Protein AF-0000000081946161 (afdb_homodimer)

Structure (mmCIF, N/CA/C/O backbone):
data_AF-0000000081946161-model_v1
#
loop_
_entity.id
_entity.type
_entity.pdbx_description
1 polymer 'P2X purinoreceptor 7 intracellular domain-containing protein'
#
loop_
_atom_site.group_PDB
_atom_site.id
_atom_site.type_symbol
_atom_site.label_atom_id
_atom_site.label_alt_id
_atom_site.label_comp_id
_atom_site.label_asym_id
_atom_site.label_entity_id
_atom_site.label_seq_id
_atom_site.pdbx_PDB_ins_code
_atom_site.Cartn_x
_atom_site.Cartn_y
_atom_site.Cartn_z
_atom_site.occupancy
_atom_site.B_iso_or_equiv
_atom_site.auth_seq_id
_atom_site.auth_comp_id
_atom_site.auth_asym_id
_atom_site.auth_atom_id
_atom_site.pdbx_PDB_model_num
ATOM 1 N N . MET A 1 1 ? 33.25 49.469 84.438 1 28.52 1 MET A N 1
ATOM 2 C CA . MET A 1 1 ? 33.75 49.375 83.125 1 28.52 1 MET A CA 1
ATOM 3 C C . MET A 1 1 ? 32.656 48.781 82.188 1 28.52 1 MET A C 1
ATOM 5 O O . MET A 1 1 ? 32.344 47.594 82.25 1 28.52 1 MET A O 1
ATOM 9 N N . SER A 1 2 ? 31.547 49.594 81.875 1 34.47 2 SER A N 1
ATOM 10 C CA . SER A 1 2 ? 30.219 49.531 81.25 1 34.47 2 SER A CA 1
ATOM 11 C C . SER A 1 2 ? 30.312 49.281 79.75 1 34.47 2 SER A C 1
ATOM 13 O O . SER A 1 2 ? 30.781 50.125 79 1 34.47 2 SER A O 1
ATOM 15 N N . GLY A 1 3 ? 30.594 48.031 79.25 1 31.53 3 GLY A N 1
ATOM 16 C CA . GLY A 1 3 ? 30.906 47.594 77.938 1 31.53 3 GLY A CA 1
ATOM 17 C C . GLY A 1 3 ? 29.797 47.875 76.938 1 31.53 3 GLY A C 1
ATOM 18 O O . GLY A 1 3 ? 28.641 47.531 77.188 1 31.53 3 GLY A O 1
ATOM 19 N N . SER A 1 4 ? 29.828 48.969 76.125 1 32.69 4 SER A N 1
ATOM 20 C CA . SER A 1 4 ? 28.953 49.625 75.125 1 32.69 4 SER A CA 1
ATOM 21 C C . SER A 1 4 ? 28.609 48.688 74 1 32.69 4 SER A C 1
ATOM 23 O O . SER A 1 4 ? 29.484 48.156 73.312 1 32.69 4 SER A O 1
ATOM 25 N N . LEU A 1 5 ? 27.531 47.938 74.062 1 36.62 5 LEU A N 1
ATOM 26 C CA . LEU A 1 5 ? 27 46.938 73.125 1 36.62 5 LEU A CA 1
ATOM 27 C C . LEU A 1 5 ? 26.641 47.594 71.812 1 36.62 5 LEU A C 1
ATOM 29 O O . LEU A 1 5 ? 25.672 48.375 71.75 1 36.62 5 LEU A O 1
ATOM 33 N N . LYS A 1 6 ? 27.641 48.062 70.938 1 35.47 6 LYS A N 1
ATOM 34 C CA . LYS A 1 6 ? 27.438 48.688 69.688 1 35.47 6 LYS A CA 1
ATOM 35 C C . LYS A 1 6 ? 26.5 47.844 68.812 1 35.47 6 LYS A C 1
ATOM 37 O O . LYS A 1 6 ? 26.656 46.594 68.75 1 35.47 6 LYS A O 1
ATOM 42 N N . ASP A 1 7 ? 25.266 48.281 68.5 1 30.56 7 ASP A N 1
ATOM 43 C CA . ASP A 1 7 ? 24.109 47.812 67.75 1 30.56 7 ASP A CA 1
ATOM 44 C C . ASP A 1 7 ? 24.453 47.625 66.312 1 30.56 7 ASP A C 1
ATOM 46 O O . ASP A 1 7 ? 24.844 48.562 65.625 1 30.56 7 ASP A O 1
ATOM 50 N N . ILE A 1 8 ? 25.219 46.625 65.875 1 33.62 8 ILE A N 1
ATOM 51 C CA . ILE A 1 8 ? 25.656 46.344 64.5 1 33.62 8 ILE A CA 1
ATOM 52 C C . ILE A 1 8 ? 24.453 46.312 63.594 1 33.62 8 ILE A C 1
ATOM 54 O O . ILE A 1 8 ? 23.625 45.406 63.688 1 33.62 8 ILE A O 1
ATOM 58 N N . SER A 1 9 ? 23.859 47.438 63.344 1 31.66 9 SER A N 1
ATOM 59 C CA . SER A 1 9 ? 22.75 47.562 62.406 1 31.66 9 SER A CA 1
ATOM 60 C C . SER A 1 9 ? 23.062 46.844 61.094 1 31.66 9 SER A C 1
ATOM 62 O O . SER A 1 9 ? 23.969 47.25 60.375 1 31.66 9 SER A O 1
ATOM 64 N N . ARG A 1 10 ? 23 45.531 61 1 29.84 10 ARG A N 1
ATOM 65 C CA . ARG A 1 10 ? 23.25 44.688 59.812 1 29.84 10 ARG A CA 1
ATOM 66 C C . ARG A 1 10 ? 22.5 45.219 58.594 1 29.84 10 ARG A C 1
ATOM 68 O O . ARG A 1 10 ? 21.266 45.281 58.625 1 29.84 10 ARG A O 1
ATOM 75 N N . CYS A 1 11 ? 23.062 46.219 57.875 1 34.06 11 CYS A N 1
ATOM 76 C CA . CYS A 1 11 ? 22.594 46.75 56.625 1 34.06 11 CYS A CA 1
ATOM 77 C C . CYS A 1 11 ? 22.078 45.656 55.688 1 34.06 11 CYS A C 1
ATOM 79 O O . CYS A 1 11 ? 22.828 44.75 55.344 1 34.06 11 CYS A O 1
ATOM 81 N N . LEU A 1 12 ? 20.828 45.25 55.844 1 40.16 12 LEU A N 1
ATOM 82 C CA . LEU A 1 12 ? 20.188 44.281 54.938 1 40.16 12 LEU A CA 1
ATOM 83 C C . LEU A 1 12 ? 20.359 44.688 53.5 1 40.16 12 LEU A C 1
ATOM 85 O O . LEU A 1 12 ? 20.219 45.844 53.125 1 40.16 12 LEU A O 1
ATOM 89 N N . PRO A 1 13 ? 21.219 43.969 52.719 1 41.19 13 PRO A N 1
ATOM 90 C CA . PRO A 1 13 ? 21.5 44.344 51.344 1 41.19 13 PRO A CA 1
ATOM 91 C C . PRO A 1 13 ? 20.234 44.719 50.562 1 41.19 13 PRO A C 1
ATOM 93 O O . PRO A 1 13 ? 19.141 44.312 50.938 1 41.19 13 PRO A O 1
ATOM 96 N N . PRO A 1 14 ? 20.266 45.812 49.812 1 41.81 14 PRO A N 1
ATOM 97 C CA . PRO A 1 14 ? 19.078 46.281 49.094 1 41.81 14 PRO A CA 1
ATOM 98 C C . PRO A 1 14 ? 18.422 45.156 48.281 1 41.81 14 PRO A C 1
ATOM 100 O O . PRO A 1 14 ? 19.062 44.156 47.938 1 41.81 14 PRO A O 1
ATOM 103 N N . PRO A 1 15 ? 17.078 45.062 48.281 1 37.03 15 PRO A N 1
ATOM 104 C CA . PRO A 1 15 ? 16.359 44.031 47.562 1 37.03 15 PRO A CA 1
ATOM 105 C C . PRO A 1 15 ? 16.797 43.938 46.094 1 37.03 15 PRO A C 1
ATOM 107 O O . PRO A 1 15 ? 17.234 44.938 45.5 1 37.03 15 PRO A O 1
ATOM 110 N N . LEU A 1 16 ? 17.375 42.812 45.625 1 36.75 16 LEU A N 1
ATOM 111 C CA . LEU A 1 16 ? 17.781 42.531 44.25 1 36.75 16 LEU A CA 1
ATOM 112 C C . LEU A 1 16 ? 16.75 43.062 43.25 1 36.75 16 LEU A C 1
ATOM 114 O O . LEU A 1 16 ? 15.547 42.906 43.469 1 36.75 16 LEU A O 1
ATOM 118 N N . ARG A 1 17 ? 17.047 44.156 42.531 1 37.34 17 ARG A N 1
ATOM 119 C CA . ARG A 1 17 ? 16.266 44.656 41.406 1 37.34 17 ARG A CA 1
ATOM 120 C C . ARG A 1 17 ? 15.742 43.5 40.562 1 37.34 17 ARG A C 1
ATOM 122 O O . ARG A 1 17 ? 16.5 42.594 40.188 1 37.34 17 ARG A O 1
ATOM 129 N N . ALA A 1 18 ? 14.469 43.219 40.656 1 37.38 18 ALA A N 1
ATOM 130 C CA . ALA A 1 18 ? 13.75 42.344 39.75 1 37.38 18 ALA A CA 1
ATOM 131 C C . ALA A 1 18 ? 14.219 42.531 38.312 1 37.38 18 ALA A C 1
ATOM 133 O O . ALA A 1 18 ? 14.062 43.625 37.75 1 37.38 18 ALA A O 1
ATOM 134 N N . ARG A 1 19 ? 15.391 42.031 37.938 1 34.19 19 ARG A N 1
ATOM 135 C CA . ARG A 1 19 ? 15.688 41.969 36.5 1 34.19 19 ARG A CA 1
ATOM 136 C C . ARG A 1 19 ? 14.43 41.656 35.688 1 34.19 19 ARG A C 1
ATOM 138 O O . ARG A 1 19 ? 13.773 40.625 35.938 1 34.19 19 ARG A O 1
ATOM 145 N N . CYS A 1 20 ? 13.695 42.719 35.281 1 34.56 20 CYS A N 1
ATOM 146 C CA . CYS A 1 20 ? 12.703 42.5 34.25 1 34.56 20 CYS A CA 1
ATOM 147 C C . CYS A 1 20 ? 13.203 41.469 33.219 1 34.56 20 CYS A C 1
ATOM 149 O O . CYS A 1 20 ? 14.234 41.688 32.594 1 34.56 20 CYS A O 1
ATOM 151 N N . ARG A 1 21 ? 13.266 40.25 33.594 1 34.03 21 ARG A N 1
ATOM 152 C CA . ARG A 1 21 ? 13.406 39.281 32.5 1 34.03 21 ARG A CA 1
ATOM 153 C C . ARG A 1 21 ? 12.781 39.844 31.219 1 34.03 21 ARG A C 1
ATOM 155 O O . ARG A 1 21 ? 11.602 40.188 31.203 1 34.03 21 ARG A O 1
ATOM 162 N N . THR A 1 22 ? 13.43 40.75 30.516 1 36.09 22 THR A N 1
ATOM 163 C CA . THR A 1 22 ? 13.039 40.969 29.125 1 36.09 22 THR A CA 1
ATOM 164 C C . THR A 1 22 ? 12.359 39.719 28.562 1 36.09 22 THR A C 1
ATOM 166 O O . THR A 1 22 ? 13 38.688 28.391 1 36.09 22 THR A O 1
ATOM 169 N N . VAL A 1 23 ? 11.203 39.375 29.125 1 39.03 23 VAL A N 1
ATOM 170 C CA . VAL A 1 23 ? 10.422 38.5 28.234 1 39.03 23 VAL A CA 1
ATOM 171 C C . VAL A 1 23 ? 10.695 38.906 26.781 1 39.03 23 VAL A C 1
ATOM 173 O O . VAL A 1 23 ? 10.43 40.031 26.359 1 39.03 23 VAL A O 1
ATOM 176 N N . SER A 1 24 ? 11.93 38.719 26.312 1 37.34 24 SER A N 1
ATOM 177 C CA . SER A 1 24 ? 12.062 38.812 24.859 1 37.34 24 SER A CA 1
ATOM 178 C C . SER A 1 24 ? 10.703 38.781 24.188 1 37.34 24 SER A C 1
ATOM 180 O O . SER A 1 24 ? 9.922 37.844 24.391 1 37.34 24 SER A O 1
ATOM 182 N N . CYS A 1 25 ? 9.961 39.844 24.141 1 39.59 25 CYS A N 1
ATOM 183 C CA . CYS A 1 25 ? 8.828 40.031 23.234 1 39.59 25 CYS A CA 1
ATOM 184 C C . CYS A 1 25 ? 8.977 39.156 22 1 39.59 25 CYS A C 1
ATOM 186 O O . CYS A 1 25 ? 9.734 39.5 21.078 1 39.59 25 CYS A O 1
ATOM 188 N N . GLN A 1 26 ? 9.328 37.906 22.125 1 39.62 26 GLN A N 1
ATOM 189 C CA . GLN A 1 26 ? 9.227 37.125 20.906 1 39.62 26 GLN A CA 1
ATOM 190 C C . GLN A 1 26 ? 8.148 37.688 19.984 1 39.62 26 GLN A C 1
ATOM 192 O O . GLN A 1 26 ? 7.07 38.062 20.438 1 39.62 26 GLN A O 1
ATOM 197 N N . LYS A 1 27 ? 8.422 38.562 19.156 1 45.91 27 LYS A N 1
ATOM 198 C CA . LYS A 1 27 ? 7.496 38.969 18.094 1 45.91 27 LYS A CA 1
ATOM 199 C C . LYS A 1 27 ? 6.344 37.969 17.984 1 45.91 27 LYS A C 1
ATOM 201 O O . LYS A 1 27 ? 6.566 36.75 17.891 1 45.91 27 LYS A O 1
ATOM 206 N N . PRO A 1 28 ? 5.125 38.156 18.484 1 47.78 28 PRO A N 1
ATOM 207 C CA . PRO A 1 28 ? 4.023 37.188 18.344 1 47.78 28 PRO A CA 1
ATOM 208 C C . PRO A 1 28 ? 4.086 36.406 17.047 1 47.78 28 PRO A C 1
ATOM 210 O O . PRO A 1 28 ? 4.109 36.969 15.961 1 47.78 28 PRO A O 1
ATOM 213 N N . GLU A 1 29 ? 5.008 35.469 16.922 1 57.5 29 GLU A N 1
ATOM 214 C CA . GLU A 1 29 ? 4.957 34.625 15.727 1 57.5 29 GLU A CA 1
ATOM 215 C C . GLU A 1 29 ? 3.533 34.531 15.188 1 57.5 29 GLU A C 1
ATOM 217 O O . GLU A 1 29 ? 2.598 34.25 15.938 1 57.5 29 GLU A O 1
ATOM 222 N N . GLU A 1 30 ? 3.16 35.406 14.227 1 71.81 30 GLU A N 1
ATOM 223 C CA . GLU A 1 30 ? 1.854 35.375 13.578 1 71.81 30 GLU A CA 1
ATOM 224 C C . GLU A 1 30 ? 1.282 33.969 13.5 1 71.81 30 GLU A C 1
ATOM 226 O O . GLU A 1 30 ? 1.99 33.031 13.141 1 71.81 30 GLU A O 1
ATOM 231 N N . SER A 1 31 ? 0.184 33.719 14.289 1 90.44 31 SER A N 1
ATOM 232 C CA . SER A 1 31 ? -0.529 32.469 14.289 1 90.44 31 SER A CA 1
ATOM 233 C C . SER A 1 31 ? -0.616 31.859 12.883 1 90.44 31 SER A C 1
ATOM 235 O O . SER A 1 31 ? -0.797 32.594 11.914 1 90.44 31 SER A O 1
ATOM 237 N N . ARG A 1 32 ? -0.219 30.672 12.711 1 93.19 32 ARG A N 1
ATOM 238 C CA . ARG A 1 32 ? -0.294 29.984 11.422 1 93.19 32 ARG A CA 1
ATOM 239 C C . ARG A 1 32 ? -1.701 29.453 11.164 1 93.19 32 ARG A C 1
ATOM 241 O O . ARG A 1 32 ? -1.943 28.781 10.164 1 93.19 32 ARG A O 1
ATOM 248 N N . ILE A 1 33 ? -2.49 29.703 12.094 1 91.38 33 ILE A N 1
ATOM 249 C CA . ILE A 1 33 ? -3.838 29.141 12.023 1 91.38 33 ILE A CA 1
ATOM 250 C C . ILE A 1 33 ? -4.746 30.094 11.25 1 91.38 33 ILE A C 1
ATOM 252 O O . ILE A 1 33 ? -4.617 31.328 11.359 1 91.38 33 ILE A O 1
ATOM 256 N N . GLY A 1 34 ? -5.645 29.516 10.492 1 91.69 34 GLY A N 1
ATOM 257 C CA . GLY A 1 34 ? -6.676 30.297 9.836 1 91.69 34 GLY A CA 1
ATOM 258 C C . GLY A 1 34 ? -6.266 30.797 8.461 1 91.69 34 GLY A C 1
ATOM 259 O O . GLY A 1 34 ? -7.031 31.484 7.789 1 91.69 34 GLY A O 1
ATOM 260 N N . HIS A 1 35 ? -5.102 30.469 8.016 1 94.44 35 HIS A N 1
ATOM 261 C CA . HIS A 1 35 ? -4.617 30.875 6.703 1 94.44 35 HIS A C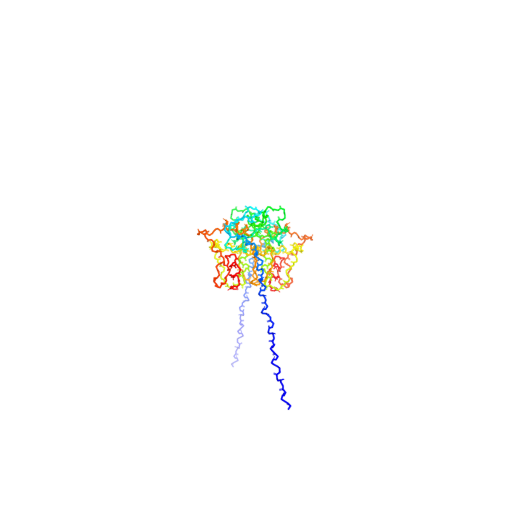A 1
ATOM 262 C C . HIS A 1 35 ? -3.523 29.938 6.203 1 94.44 35 HIS A C 1
ATOM 264 O O . HIS A 1 35 ? -3.148 29 6.898 1 94.44 35 HIS A O 1
ATOM 270 N N . VAL A 1 36 ? -3.018 30.188 4.93 1 97.44 36 VAL A N 1
ATOM 271 C CA . VAL A 1 36 ? -1.979 29.344 4.363 1 97.44 36 VAL A CA 1
ATOM 272 C C . VAL A 1 36 ? -0.804 30.203 3.895 1 97.44 36 VAL A C 1
ATOM 274 O O . VAL A 1 36 ? -0.111 29.844 2.938 1 97.44 36 VAL A O 1
ATOM 277 N N . GLN A 1 37 ? -0.557 31.312 4.453 1 97 37 GLN A N 1
ATOM 278 C CA . GLN A 1 37 ? 0.523 32.219 4.051 1 97 37 GLN A CA 1
ATOM 279 C C . GLN A 1 37 ? 1.88 31.516 4.16 1 97 37 GLN A C 1
ATOM 281 O O . GLN A 1 37 ? 2.848 31.938 3.521 1 97 37 GLN A O 1
ATOM 286 N N . TRP A 1 38 ? 1.895 30.453 4.91 1 97.12 38 TRP A N 1
ATOM 287 C CA . TRP A 1 38 ? 3.115 29.688 5.121 1 97.12 38 TRP A CA 1
ATOM 288 C C . TRP A 1 38 ? 3.281 28.609 4.039 1 97.12 38 TRP A C 1
ATOM 290 O O . TRP A 1 38 ? 4.289 27.906 4.008 1 97.12 38 TRP A O 1
ATOM 300 N N . CYS A 1 39 ? 2.342 28.594 3.113 1 98.19 39 CYS A N 1
ATOM 301 C CA . CYS A 1 39 ? 2.367 27.562 2.08 1 98.19 39 CYS A CA 1
ATOM 302 C C . CYS A 1 39 ? 3.418 27.875 1.021 1 98.19 39 CYS A C 1
ATOM 304 O O . CYS A 1 39 ? 3.482 29 0.521 1 98.19 39 CYS A O 1
ATOM 306 N N . LEU A 1 40 ? 4.188 26.875 0.67 1 97.62 40 LEU A N 1
ATOM 307 C CA . LEU A 1 40 ? 5.246 27.047 -0.315 1 97.62 40 LEU A CA 1
ATOM 308 C C . LEU A 1 40 ? 4.984 26.203 -1.555 1 97.62 40 LEU A C 1
ATOM 310 O O . LEU A 1 40 ? 5.684 26.328 -2.561 1 97.62 40 LEU A O 1
ATOM 314 N N . CYS A 1 41 ? 4.02 25.328 -1.508 1 97.75 41 CYS A N 1
ATOM 315 C CA . CYS A 1 41 ? 3.83 24.391 -2.6 1 97.75 41 CYS A CA 1
ATOM 316 C C . CYS A 1 41 ? 2.547 24.688 -3.367 1 97.75 41 CYS A C 1
ATOM 318 O O . CYS A 1 41 ? 2.344 24.172 -4.469 1 97.75 41 CYS A O 1
ATOM 320 N N . GLY A 1 42 ? 1.713 25.453 -2.764 1 97.69 42 GLY A N 1
ATOM 321 C CA . GLY A 1 42 ? 0.5 25.875 -3.449 1 97.69 42 GLY A CA 1
ATOM 322 C C . GLY A 1 42 ? -0.659 24.906 -3.244 1 97.69 42 GLY A C 1
ATOM 323 O O . GLY A 1 42 ? -1.724 25.078 -3.842 1 97.69 42 GLY A O 1
ATOM 324 N N . SER A 1 43 ? -0.528 23.891 -2.354 1 98.19 43 SER A N 1
ATOM 325 C CA . SER A 1 43 ? -1.55 22.859 -2.205 1 98.19 43 SER A CA 1
ATOM 326 C C . SER A 1 43 ? -1.989 22.719 -0.751 1 98.19 43 SER A C 1
ATOM 328 O O . SER A 1 43 ? -2.695 21.781 -0.397 1 98.19 43 SER A O 1
ATOM 330 N N . CYS A 1 44 ? -1.585 23.625 0.069 1 98.06 44 CYS A N 1
ATOM 331 C CA . CYS A 1 44 ? -1.919 23.547 1.487 1 98.06 44 CYS A CA 1
ATOM 332 C C . CYS A 1 44 ? -3.262 24.203 1.768 1 98.06 44 CYS A C 1
ATOM 334 O O . CYS A 1 44 ? -3.77 24.969 0.939 1 98.06 44 CYS A O 1
ATOM 336 N N . VAL A 1 45 ? -3.879 23.797 2.93 1 96.88 45 VAL A N 1
ATOM 337 C CA . VAL A 1 45 ? -5.113 24.406 3.414 1 96.88 45 VAL A CA 1
ATOM 338 C C . VAL A 1 45 ? -4.961 24.781 4.887 1 96.88 45 VAL A C 1
ATOM 340 O O . VAL A 1 45 ? -4.094 24.25 5.582 1 96.88 45 VAL A O 1
ATOM 343 N N . PRO A 1 46 ? -5.785 25.75 5.316 1 95.12 46 PRO A N 1
ATOM 344 C CA . PRO A 1 46 ? -5.715 26.094 6.734 1 95.12 46 PRO A CA 1
ATOM 345 C C . PRO A 1 46 ? -6.012 24.922 7.652 1 95.12 46 PRO A C 1
ATOM 347 O O . PRO A 1 46 ? -6.922 24.125 7.379 1 95.12 46 PRO A O 1
ATOM 350 N N . MET A 1 47 ? -5.242 24.828 8.711 1 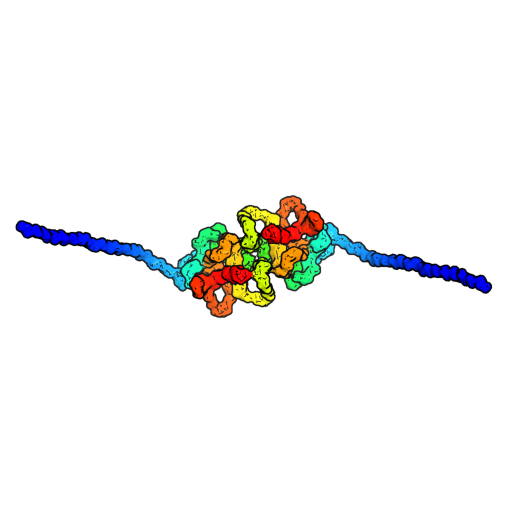91.94 47 MET A N 1
ATOM 351 C CA . MET A 1 47 ? -5.355 23.703 9.648 1 91.94 47 MET A CA 1
ATOM 352 C C . MET A 1 47 ? -5.746 24.203 11.039 1 91.94 47 MET A C 1
ATOM 354 O O . MET A 1 47 ? -5.555 25.375 11.359 1 91.94 47 MET A O 1
ATOM 358 N N . PRO A 1 48 ? -6.309 23.312 11.883 1 87 48 PRO A N 1
ATOM 359 C CA . PRO A 1 48 ? -6.84 23.734 13.18 1 87 48 PRO A CA 1
ATOM 360 C C . PRO A 1 48 ? -5.742 24.047 14.203 1 87 48 PRO A C 1
ATOM 362 O O . PRO A 1 48 ? -5.988 24.734 15.188 1 87 48 PRO A O 1
ATOM 365 N N . THR A 1 49 ? -4.531 23.469 13.953 1 86.25 49 THR A N 1
ATOM 366 C CA . THR A 1 49 ? -3.467 23.688 14.93 1 86.25 49 THR A CA 1
ATOM 367 C C . THR A 1 49 ? -2.215 24.234 14.234 1 86.25 49 THR A C 1
ATOM 369 O O . THR A 1 49 ? -2.055 24.078 13.023 1 86.25 49 THR A O 1
ATOM 372 N N . GLU A 1 50 ? -1.425 24.875 15.07 1 88.38 50 GLU A N 1
ATOM 373 C CA . GLU A 1 50 ? -0.166 25.406 14.547 1 88.38 50 GLU A CA 1
ATOM 374 C C . GLU A 1 50 ? 0.734 24.281 14.055 1 88.38 50 GLU A C 1
ATOM 376 O O . GLU A 1 50 ? 1.37 24.406 13 1 88.38 50 GLU A O 1
ATOM 381 N N . LYS A 1 51 ? 0.756 23.156 14.711 1 87.69 51 LYS A N 1
ATOM 382 C CA . LYS A 1 51 ? 1.604 22.016 14.391 1 87.69 51 LYS A CA 1
ATOM 383 C C . LYS A 1 51 ? 1.24 21.438 13.023 1 87.69 51 LYS A C 1
ATOM 385 O O . LYS A 1 51 ? 2.119 21 12.273 1 87.69 51 LYS A O 1
ATOM 390 N N . GLU A 1 52 ? 0.041 21.453 12.719 1 91.38 52 GLU A N 1
ATOM 391 C CA . GLU A 1 52 ? -0.448 20.859 11.477 1 91.38 52 GLU A CA 1
ATOM 392 C C . GLU A 1 52 ? -0.361 21.844 10.32 1 91.38 52 GLU A C 1
ATOM 394 O O . GLU A 1 52 ? -0.484 21.469 9.156 1 91.38 52 GLU A O 1
ATOM 399 N N . SER A 1 53 ? -0.24 23.078 10.711 1 94.5 53 SER A N 1
ATOM 400 C CA . SER A 1 53 ? -0.137 24.141 9.695 1 94.5 53 SER A CA 1
ATOM 401 C C . SER A 1 53 ? 1.281 24.234 9.148 1 94.5 53 SER A C 1
ATOM 403 O O . SER A 1 53 ? 1.948 25.25 9.305 1 94.5 53 SER A O 1
ATOM 405 N N . VAL A 1 54 ? 1.648 23.172 8.445 1 96.25 54 VAL A N 1
ATOM 406 C CA . VAL A 1 54 ? 2.994 23.062 7.887 1 96.25 54 VAL A CA 1
ATOM 407 C C . VAL A 1 54 ? 2.926 22.516 6.465 1 96.25 5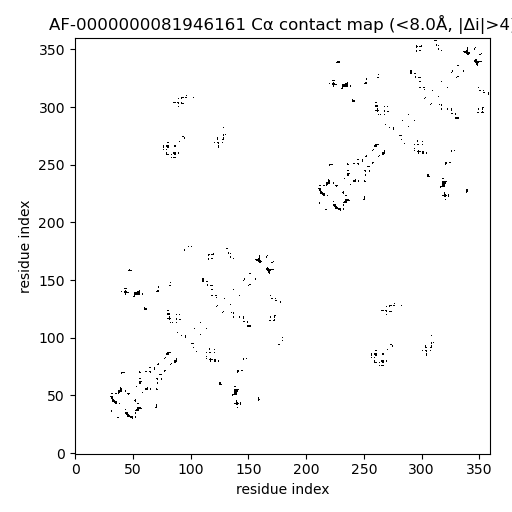4 VAL A C 1
ATOM 409 O O . VAL A 1 54 ? 2.102 21.641 6.168 1 96.25 54 VAL A O 1
ATOM 412 N N . CYS A 1 55 ? 3.82 23.078 5.598 1 97.56 55 CYS A N 1
ATOM 413 C CA . CYS A 1 55 ? 3.912 22.656 4.199 1 97.56 55 CYS A CA 1
ATOM 414 C C . CYS A 1 55 ? 4.941 21.547 4.023 1 97.56 55 CYS A C 1
ATOM 416 O O . CYS A 1 55 ? 5.91 21.469 4.777 1 97.56 55 CYS A O 1
ATOM 418 N N . CYS A 1 56 ? 4.742 20.75 2.963 1 97.5 56 CYS A N 1
ATOM 419 C CA . CYS A 1 56 ? 5.695 19.688 2.664 1 97.5 56 CYS A CA 1
ATOM 420 C C . CYS A 1 56 ? 7.082 20.266 2.404 1 97.5 56 CYS A C 1
ATOM 422 O O . CYS A 1 56 ? 8.094 19.656 2.768 1 97.5 56 CYS A O 1
ATOM 424 N N . LYS A 1 57 ? 7.168 21.469 1.914 1 97 57 LYS A N 1
ATOM 425 C CA . LYS A 1 57 ? 8.445 22.062 1.539 1 97 57 LYS A CA 1
ATOM 426 C C . LYS A 1 57 ? 9.203 22.562 2.77 1 97 57 LYS A C 1
ATOM 428 O O . LYS A 1 57 ? 10.383 22.906 2.682 1 97 57 LYS A O 1
ATOM 433 N N . GLU A 1 58 ? 8.516 22.547 3.867 1 95.31 58 GLU A N 1
ATOM 434 C CA . GLU A 1 58 ? 9.141 23.031 5.094 1 95.31 58 GLU A CA 1
ATOM 435 C C . GLU A 1 58 ? 9.727 21.875 5.91 1 95.31 58 GLU A C 1
ATOM 437 O O . GLU A 1 58 ? 10.422 22.094 6.902 1 95.31 58 GLU A O 1
ATOM 442 N N . LEU A 1 59 ? 9.438 20.719 5.523 1 93.62 59 LEU A N 1
ATOM 443 C CA . LEU A 1 59 ? 9.789 19.562 6.352 1 93.62 59 LEU A CA 1
ATOM 444 C C . LEU A 1 59 ? 11.047 18.875 5.828 1 93.62 59 LEU A C 1
ATOM 446 O O . LEU A 1 59 ? 11.078 18.422 4.688 1 93.62 59 LEU A O 1
ATOM 450 N N . ASN A 1 60 ? 11.992 18.688 6.691 1 90.12 60 ASN A N 1
ATOM 451 C CA . ASN A 1 60 ? 13.305 18.172 6.312 1 90.12 60 ASN A CA 1
ATOM 452 C C . ASN A 1 60 ? 13.234 16.703 5.926 1 90.12 60 ASN A C 1
ATOM 454 O O . ASN A 1 60 ? 13.898 16.281 4.973 1 90.12 60 ASN A O 1
ATOM 458 N N . PHE A 1 61 ? 12.43 15.969 6.59 1 87.5 61 PHE A N 1
ATOM 459 C CA . PHE A 1 61 ? 12.438 14.523 6.383 1 87.5 61 PHE A CA 1
ATOM 460 C C . PHE A 1 61 ? 11.844 14.172 5.023 1 87.5 61 PHE A C 1
ATOM 462 O O . PHE A 1 61 ? 12.023 13.055 4.535 1 87.5 61 PHE A O 1
ATOM 469 N N . ILE A 1 62 ? 11.156 15.125 4.402 1 92.62 62 ILE A N 1
ATOM 470 C CA . ILE A 1 62 ? 10.531 14.875 3.105 1 92.62 62 ILE A CA 1
ATOM 471 C C . ILE A 1 62 ? 11.367 15.523 2 1 92.62 62 ILE A C 1
ATOM 473 O O . ILE A 1 62 ? 11.141 15.266 0.815 1 92.62 62 ILE A O 1
ATOM 477 N N . SER A 1 63 ? 12.305 16.281 2.322 1 90.56 63 SER A N 1
ATOM 478 C CA . SER A 1 63 ? 13.039 17.125 1.389 1 90.56 63 SER A CA 1
ATOM 479 C C . SER A 1 63 ? 13.633 16.312 0.248 1 90.56 63 SER A C 1
ATOM 481 O O . SER A 1 63 ? 13.547 16.703 -0.917 1 90.56 63 SER A O 1
ATOM 483 N N . ALA A 1 64 ? 14.148 15.164 0.58 1 89.06 64 ALA A N 1
ATOM 484 C CA . ALA A 1 64 ? 14.773 14.328 -0.444 1 89.06 64 ALA A CA 1
ATOM 485 C C . ALA A 1 64 ? 13.727 13.773 -1.411 1 89.06 64 ALA A C 1
ATOM 487 O O . ALA A 1 64 ? 13.992 13.641 -2.609 1 89.06 64 ALA A O 1
ATOM 488 N N . THR A 1 65 ? 12.562 13.562 -0.911 1 90.5 65 THR A N 1
ATOM 489 C CA . THR A 1 65 ? 11.484 12.977 -1.705 1 90.5 65 THR A CA 1
ATOM 490 C C . THR A 1 65 ? 10.836 14.031 -2.596 1 90.5 65 THR A C 1
ATOM 492 O O . THR A 1 65 ? 10.391 13.719 -3.707 1 90.5 65 THR A O 1
ATOM 495 N N . VAL A 1 66 ? 10.836 15.273 -2.135 1 91.31 66 VAL A N 1
ATOM 496 C CA . VAL A 1 66 ? 10.086 16.312 -2.836 1 91.31 66 VAL A CA 1
ATOM 497 C C . VAL A 1 66 ? 11.047 17.219 -3.596 1 91.31 66 VAL A C 1
ATOM 499 O O . VAL A 1 66 ? 10.617 18.172 -4.262 1 91.31 66 VAL A O 1
ATOM 502 N N . HIS A 1 67 ? 12.281 17.031 -3.639 1 87.62 67 HIS A N 1
ATOM 503 C CA . HIS A 1 67 ? 13.297 17.953 -4.148 1 87.62 67 HIS A CA 1
ATOM 504 C C . HIS A 1 67 ? 12.977 18.391 -5.574 1 87.62 67 HIS A C 1
ATOM 506 O O . HIS A 1 67 ? 13.055 19.578 -5.895 1 87.62 67 HIS A O 1
ATOM 512 N N . ASP A 1 68 ? 12.562 17.625 -6.418 1 92.75 68 ASP A N 1
ATOM 513 C CA . ASP A 1 68 ? 12.312 17.984 -7.805 1 92.75 68 ASP A CA 1
ATOM 514 C C . ASP A 1 68 ? 10.82 18 -8.109 1 92.75 68 ASP A C 1
ATOM 516 O O . ASP A 1 68 ? 10.414 17.828 -9.266 1 92.75 68 ASP A O 1
ATOM 520 N N . LEU A 1 69 ? 10.062 18.203 -7.039 1 97.25 69 LEU A N 1
ATOM 521 C CA . LEU A 1 69 ? 8.609 18.219 -7.195 1 97.25 69 LEU A CA 1
ATOM 522 C C . LEU A 1 69 ? 8 19.453 -6.555 1 97.25 69 LEU A C 1
ATOM 524 O O . LEU A 1 69 ? 8.539 19.984 -5.586 1 97.25 69 LEU A O 1
ATOM 528 N N . PRO A 1 70 ? 6.965 20 -7.148 1 97.38 70 PRO A N 1
ATOM 529 C CA . PRO A 1 70 ? 6.324 21.156 -6.539 1 97.38 70 PRO A CA 1
ATOM 530 C C . PRO A 1 70 ? 5.707 20.859 -5.18 1 97.38 70 PRO A C 1
ATOM 532 O O . PRO A 1 70 ? 5.609 21.75 -4.328 1 97.38 70 PRO A O 1
ATOM 535 N N . CYS A 1 71 ? 5.285 19.625 -4.984 1 98 71 CYS A N 1
ATOM 536 C CA . CYS A 1 71 ? 4.559 19.172 -3.801 1 98 71 CYS A CA 1
ATOM 537 C C . CYS A 1 71 ? 4.688 17.672 -3.615 1 98 71 CYS A C 1
ATOM 539 O O . CYS A 1 71 ? 4.855 16.938 -4.586 1 98 71 CYS A O 1
ATOM 541 N N . ILE A 1 72 ? 4.609 17.203 -2.393 1 98.19 72 ILE A N 1
ATOM 542 C CA . ILE A 1 72 ? 4.645 15.766 -2.121 1 98.19 72 ILE A CA 1
ATOM 543 C C . ILE A 1 72 ? 3.445 15.086 -2.777 1 98.19 72 ILE A C 1
ATOM 545 O O . ILE A 1 72 ? 3.535 13.938 -3.207 1 98.19 72 ILE A O 1
ATOM 549 N N . ALA A 1 73 ? 2.367 15.75 -2.916 1 97.81 73 ALA A N 1
ATOM 550 C CA . ALA A 1 73 ? 1.157 15.195 -3.523 1 97.81 73 ALA A CA 1
ATOM 551 C C . ALA A 1 73 ? 1.357 14.953 -5.016 1 97.81 73 ALA A C 1
ATOM 553 O O . ALA A 1 73 ? 0.564 14.25 -5.645 1 97.81 73 ALA A O 1
ATOM 554 N N . ALA A 1 74 ? 2.363 15.555 -5.539 1 97.56 74 ALA A N 1
ATOM 555 C CA . ALA A 1 74 ? 2.66 15.367 -6.957 1 97.56 74 ALA A CA 1
ATOM 556 C C . ALA A 1 74 ? 3.609 14.195 -7.168 1 97.56 74 ALA A C 1
ATOM 558 O O . ALA A 1 74 ? 3.906 13.828 -8.305 1 97.56 74 ALA A O 1
ATOM 559 N N . HIS A 1 75 ? 4.152 13.656 -6.113 1 97.75 75 HIS A N 1
ATOM 560 C CA . HIS A 1 75 ? 5.02 12.492 -6.234 1 97.75 75 HIS A CA 1
ATOM 561 C C . HIS A 1 75 ? 4.301 11.344 -6.938 1 97.75 75 HIS A C 1
ATOM 563 O O . HIS A 1 75 ? 3.143 11.047 -6.629 1 97.75 75 HIS A O 1
ATOM 569 N N . PRO A 1 76 ? 4.977 10.672 -7.781 1 96.69 76 PRO A N 1
ATOM 570 C CA . PRO A 1 76 ? 4.32 9.633 -8.578 1 96.69 76 PRO A CA 1
ATOM 571 C C . PRO A 1 76 ? 3.727 8.523 -7.719 1 96.69 76 PRO A C 1
ATOM 573 O O . PRO A 1 76 ? 2.76 7.871 -8.125 1 96.69 76 PRO A O 1
ATOM 576 N N . SER A 1 77 ? 4.266 8.328 -6.562 1 97.94 77 SER A N 1
ATOM 577 C CA . SER A 1 77 ? 3.807 7.234 -5.711 1 97.94 77 SER A CA 1
ATOM 578 C C . SER A 1 77 ? 2.758 7.711 -4.711 1 97.94 77 SER A C 1
ATOM 580 O O . SER A 1 77 ? 2.188 6.91 -3.971 1 97.94 77 SER A O 1
ATOM 582 N N . PHE A 1 78 ? 2.451 8.984 -4.703 1 98.56 78 PHE A N 1
ATOM 583 C CA . PHE A 1 78 ? 1.578 9.5 -3.654 1 98.56 78 PHE A CA 1
ATOM 584 C C . PHE A 1 78 ? 0.202 8.844 -3.73 1 98.56 78 PHE A C 1
ATOM 586 O O . PHE A 1 78 ? -0.312 8.352 -2.725 1 98.56 78 PHE A O 1
ATOM 593 N N . ASN A 1 79 ? -0.342 8.805 -4.926 1 98.62 79 ASN A N 1
ATOM 594 C CA . ASN A 1 79 ? -1.668 8.219 -5.098 1 98.62 79 ASN A CA 1
ATOM 595 C C . ASN A 1 79 ? -1.675 6.73 -4.754 1 98.62 79 ASN A C 1
ATOM 597 O O . ASN A 1 79 ? -2.604 6.242 -4.113 1 98.62 79 ASN A O 1
ATOM 601 N N . ALA A 1 80 ? -0.669 6.113 -5.121 1 98.69 80 ALA A N 1
ATOM 602 C CA . ALA A 1 80 ? -0.578 4.684 -4.84 1 98.69 80 ALA A CA 1
ATOM 603 C C . ALA A 1 80 ? -0.492 4.422 -3.34 1 98.69 80 ALA A C 1
ATOM 605 O O . ALA A 1 80 ? -1.226 3.59 -2.805 1 98.69 80 ALA A O 1
ATOM 606 N N . VAL A 1 81 ? 0.259 5.172 -2.66 1 98.44 81 VAL A N 1
ATOM 607 C CA . VAL A 1 81 ? 0.569 4.902 -1.261 1 98.44 81 VAL A CA 1
ATOM 608 C C . VAL A 1 81 ? -0.574 5.387 -0.374 1 98.44 81 VAL A C 1
ATOM 610 O O . VAL A 1 81 ? -1.011 4.676 0.534 1 98.44 81 VAL A O 1
ATOM 613 N N . CYS A 1 82 ? -1.146 6.523 -0.705 1 98.19 82 CYS A N 1
ATOM 614 C CA . CYS A 1 82 ? -1.964 7.195 0.3 1 98.19 82 CYS A CA 1
ATOM 615 C C . CYS A 1 82 ? -3.43 7.219 -0.115 1 98.19 82 CYS A C 1
ATOM 617 O O . CYS A 1 82 ? -4.309 7.5 0.702 1 98.19 82 CYS A O 1
ATOM 619 N N . ILE A 1 83 ? -3.713 6.875 -1.429 1 98.62 83 ILE A N 1
ATOM 620 C CA . ILE A 1 83 ? -5.055 7.141 -1.942 1 98.62 83 ILE A CA 1
ATOM 621 C C . ILE A 1 83 ? -5.676 5.848 -2.459 1 98.62 83 ILE A C 1
ATOM 623 O O . ILE A 1 83 ? -6.855 5.582 -2.227 1 98.62 83 ILE A O 1
ATOM 627 N N . ASN A 1 84 ? -4.977 5.043 -3.137 1 98.62 84 ASN A N 1
ATOM 628 C CA . ASN A 1 84 ? -5.496 3.863 -3.82 1 98.62 84 ASN A CA 1
ATOM 629 C C . ASN A 1 84 ? -6.262 2.953 -2.863 1 98.62 84 ASN A C 1
ATOM 631 O O . ASN A 1 84 ? -5.699 2.459 -1.887 1 98.62 84 ASN A O 1
ATOM 635 N N . PRO A 1 85 ? -7.539 2.729 -3.191 1 97 85 PRO A N 1
ATOM 636 C CA . PRO A 1 85 ? -8.359 2.006 -2.223 1 97 85 PRO A CA 1
ATOM 637 C C . PRO A 1 85 ? -7.918 0.558 -2.031 1 97 85 PRO A C 1
ATOM 639 O O . PRO A 1 85 ? -8.094 -0.008 -0.949 1 97 85 PRO A O 1
ATOM 642 N N . ASP A 1 86 ? -7.359 -0.04 -3.061 1 96.75 86 ASP A N 1
ATOM 643 C CA . ASP A 1 86 ? -6.918 -1.427 -2.947 1 96.75 86 ASP A CA 1
ATOM 644 C C . ASP A 1 86 ? -5.648 -1.532 -2.105 1 96.75 86 ASP A C 1
ATOM 646 O O . ASP A 1 86 ? -5.469 -2.5 -1.361 1 96.75 86 ASP A O 1
ATOM 650 N N . VAL A 1 87 ? -4.785 -0.573 -2.23 1 98.06 87 VAL A N 1
ATOM 651 C CA . VAL A 1 87 ? -3.6 -0.51 -1.38 1 98.06 87 VAL A CA 1
ATOM 652 C C . VAL A 1 87 ? -4.016 -0.293 0.072 1 98.06 87 VAL A C 1
ATOM 654 O O . VAL A 1 87 ? -3.525 -0.975 0.975 1 98.06 87 VAL A O 1
ATOM 657 N N . LEU A 1 88 ? -4.914 0.603 0.278 1 95.94 88 LEU A N 1
ATOM 658 C CA . LEU A 1 88 ? -5.387 0.881 1.63 1 95.94 88 LEU A CA 1
ATOM 659 C C . LEU A 1 88 ? -6.07 -0.343 2.23 1 95.94 88 LEU A C 1
ATOM 661 O O . LEU A 1 88 ? -5.934 -0.612 3.426 1 95.94 88 LEU A O 1
ATOM 665 N N . TRP A 1 89 ? -6.727 -1.091 1.43 1 93.44 89 TRP A N 1
ATOM 666 C CA . TRP A 1 89 ? -7.359 -2.328 1.877 1 93.44 89 TRP A CA 1
ATOM 667 C C . TRP A 1 89 ? -6.309 -3.348 2.311 1 93.44 89 TRP A C 1
ATOM 669 O O . TRP A 1 89 ? -6.402 -3.916 3.402 1 93.44 89 TRP A O 1
ATOM 679 N N . ALA A 1 90 ? -5.316 -3.553 1.452 1 92.69 90 ALA A N 1
ATOM 680 C CA . ALA A 1 90 ? -4.266 -4.508 1.795 1 92.69 90 ALA A CA 1
ATOM 681 C C . ALA A 1 90 ? -3.568 -4.113 3.094 1 92.69 90 ALA A C 1
ATOM 683 O O . ALA A 1 90 ? -3.234 -4.973 3.912 1 92.69 90 ALA A O 1
ATOM 684 N N . ALA A 1 91 ? -3.4 -2.861 3.244 1 90.44 91 ALA A N 1
ATOM 685 C CA . ALA A 1 91 ? -2.771 -2.367 4.465 1 90.44 91 ALA A CA 1
ATOM 686 C C . ALA A 1 91 ? -3.637 -2.662 5.688 1 90.44 91 ALA A C 1
ATOM 688 O O . ALA A 1 91 ? -3.127 -3.072 6.734 1 90.44 91 ALA A O 1
ATOM 689 N N . ARG A 1 92 ? -4.953 -2.469 5.57 1 87.69 92 ARG A N 1
ATOM 690 C CA . ARG A 1 92 ? -5.879 -2.764 6.66 1 87.69 92 ARG A CA 1
ATOM 691 C C . ARG A 1 92 ? -5.859 -4.246 7.012 1 87.69 92 ARG A C 1
ATOM 693 O O . ARG A 1 92 ? -5.852 -4.613 8.188 1 87.69 92 ARG A O 1
ATOM 700 N N . VAL A 1 93 ? -5.895 -5.016 6.008 1 85.75 93 VAL A N 1
ATOM 701 C CA . VAL A 1 93 ? -5.879 -6.465 6.188 1 85.75 93 VAL A CA 1
ATOM 702 C C . VAL A 1 93 ? -4.621 -6.879 6.945 1 85.75 93 VAL A C 1
ATOM 704 O O . VAL A 1 93 ? -4.691 -7.66 7.898 1 85.75 93 VAL A O 1
ATOM 707 N N . SER A 1 94 ? -3.52 -6.363 6.547 1 81.06 94 SER A N 1
ATOM 708 C CA . SER A 1 94 ? -2.25 -6.715 7.176 1 81.06 94 SER A CA 1
ATOM 709 C C . SER A 1 94 ? -2.236 -6.328 8.648 1 81.06 94 SER A C 1
ATOM 711 O O . SER A 1 94 ? -1.617 -7.008 9.469 1 81.06 94 SER A O 1
ATOM 713 N N . LEU A 1 95 ? -2.914 -5.305 8.93 1 76.19 95 LEU A N 1
ATOM 714 C CA . LEU A 1 95 ? -2.943 -4.82 10.305 1 76.19 95 LEU A CA 1
ATOM 715 C C . LEU A 1 95 ? -3.947 -5.609 11.141 1 76.19 95 LEU A C 1
ATOM 717 O O . LEU A 1 95 ? -3.789 -5.734 12.359 1 76.19 95 LEU A O 1
ATOM 721 N N . HIS A 1 96 ? -5.016 -5.988 10.492 1 67.56 96 HIS A N 1
ATOM 722 C CA . HIS A 1 96 ? -6.043 -6.758 11.18 1 67.56 96 HIS A CA 1
ATOM 723 C C . HIS A 1 96 ? -5.504 -8.102 11.656 1 67.56 96 HIS A C 1
ATOM 725 O O . HIS A 1 96 ? -5.918 -8.609 12.703 1 67.56 96 HIS A O 1
ATOM 731 N N . ASP A 1 97 ? -4.824 -8.797 10.812 1 54.44 97 ASP A N 1
ATOM 732 C CA . ASP A 1 97 ? -4.195 -10.047 11.219 1 54.44 97 ASP A CA 1
ATOM 733 C C . ASP A 1 97 ? -3.594 -9.938 12.617 1 54.44 97 ASP A C 1
ATOM 735 O O . ASP A 1 97 ? -3.525 -10.922 13.352 1 54.44 97 ASP A O 1
ATOM 739 N N . ARG A 1 98 ? -3.34 -8.766 12.914 1 51.16 98 ARG A N 1
ATOM 740 C CA . ARG A 1 98 ? -2.646 -8.555 14.18 1 51.16 98 ARG A CA 1
ATOM 741 C C . ARG A 1 98 ? -3.639 -8.336 15.32 1 51.16 98 ARG A C 1
ATOM 743 O O . ARG A 1 98 ? -3.363 -8.695 16.469 1 51.16 98 ARG A O 1
ATOM 750 N N . PHE A 1 99 ? -4.863 -7.75 14.867 1 49.5 99 PHE A N 1
ATOM 751 C CA . PHE A 1 99 ? -5.746 -7.352 15.961 1 49.5 99 PHE A CA 1
ATOM 752 C C . PHE A 1 99 ? -7.105 -8.031 15.828 1 49.5 99 PHE A C 1
ATOM 754 O O . PHE A 1 99 ? -7.578 -8.273 14.719 1 49.5 99 PHE A O 1
ATOM 761 N N . SER A 1 100 ? -7.34 -9.172 16.375 1 46.47 100 SER A N 1
ATOM 762 C CA . SER A 1 100 ? -8.516 -10.031 16.484 1 46.47 100 SER A CA 1
ATOM 763 C C . SER A 1 100 ? -9.773 -9.305 16.016 1 46.47 100 SER A C 1
ATOM 765 O O . SER A 1 100 ? -10.867 -9.867 16.062 1 46.47 100 SER A O 1
ATOM 767 N N . ALA A 1 101 ? -9.688 -8.039 15.75 1 50.78 101 ALA A N 1
ATOM 768 C CA . ALA A 1 101 ? -10.961 -7.406 15.438 1 50.78 101 ALA A CA 1
ATOM 769 C C . ALA A 1 101 ? -11.414 -7.742 14.023 1 50.78 101 ALA A C 1
ATOM 771 O O . ALA A 1 101 ? -10.594 -7.992 13.141 1 50.78 101 ALA A O 1
ATOM 772 N N . GLY A 1 102 ? -12.586 -8.102 13.719 1 60.91 102 GLY A N 1
ATOM 773 C CA . GLY A 1 102 ? -13.266 -8.484 12.492 1 60.91 102 GLY A CA 1
ATOM 774 C C . GLY A 1 102 ? -12.992 -7.539 11.336 1 60.91 102 GLY A C 1
ATOM 775 O O . GLY A 1 102 ? -12.93 -6.32 11.523 1 60.91 102 GLY A O 1
ATOM 776 N N . LEU A 1 103 ? -12.297 -7.93 10.281 1 71.25 103 LEU A N 1
ATOM 777 C CA . LEU A 1 103 ? -12.18 -7.164 9.039 1 71.25 103 LEU A CA 1
ATOM 778 C C . LEU A 1 103 ? -13.555 -6.758 8.523 1 71.25 103 LEU A C 1
ATOM 780 O O . LEU A 1 103 ? -14.477 -7.578 8.484 1 71.25 103 LEU A O 1
ATOM 784 N N . PRO A 1 104 ? -13.695 -5.391 8.422 1 72.56 104 PRO A N 1
ATOM 785 C CA . PRO A 1 104 ? -14.969 -4.98 7.832 1 72.56 104 PRO A CA 1
ATOM 786 C C . PRO A 1 104 ? -15.18 -5.531 6.422 1 72.56 104 PRO A C 1
ATOM 788 O O . PRO A 1 104 ? -14.227 -6 5.793 1 72.56 104 PRO A O 1
ATOM 791 N N . ASN A 1 105 ? -16.438 -5.449 6.102 1 81.5 105 ASN A N 1
ATOM 792 C CA . ASN A 1 105 ? -16.734 -5.738 4.703 1 81.5 105 ASN A CA 1
ATOM 793 C C . ASN A 1 105 ? -16.109 -4.711 3.77 1 81.5 105 ASN A C 1
ATOM 795 O O . ASN A 1 105 ? -16.25 -3.506 3.969 1 81.5 105 ASN A O 1
ATOM 799 N N . ARG A 1 106 ? -15.438 -5.18 2.832 1 83.94 106 ARG A N 1
ATOM 800 C CA . ARG A 1 106 ? -14.703 -4.316 1.913 1 83.94 106 ARG A CA 1
ATOM 801 C C . ARG A 1 106 ? -15.625 -3.311 1.241 1 83.94 106 ARG A C 1
ATOM 803 O O . ARG A 1 106 ? -15.242 -2.16 1.02 1 83.94 106 ARG A O 1
ATOM 810 N N . GLY A 1 107 ? -16.781 -3.732 0.979 1 85 107 GLY A N 1
ATOM 811 C CA . GLY A 1 107 ? -17.75 -2.865 0.318 1 85 107 GLY A CA 1
ATOM 812 C C . GLY A 1 107 ? -18.328 -1.809 1.239 1 85 107 GLY A C 1
ATOM 813 O O . GLY A 1 107 ? -19 -0.883 0.783 1 85 107 GLY A O 1
ATOM 814 N N . GLN A 1 108 ? -18 -1.816 2.516 1 87.31 108 GLN A N 1
ATOM 815 C CA . GLN A 1 108 ? -18.594 -0.909 3.484 1 87.31 108 GLN A CA 1
ATOM 816 C C . GLN A 1 108 ? -17.547 -0.004 4.121 1 87.31 108 GLN A C 1
ATOM 818 O O . GLN A 1 108 ? -17.797 0.628 5.148 1 87.31 108 GLN A O 1
ATOM 823 N N . ILE A 1 109 ? -16.469 0.016 3.49 1 89.44 109 ILE A N 1
ATOM 824 C CA . ILE A 1 109 ? -15.406 0.859 4.035 1 89.44 109 ILE A CA 1
ATOM 825 C C . ILE A 1 109 ? -15.766 2.33 3.836 1 89.44 109 ILE A C 1
ATOM 827 O O . ILE A 1 109 ? -16.125 2.744 2.732 1 89.44 109 ILE A O 1
ATOM 831 N N . THR A 1 110 ? -15.617 3.143 4.918 1 89.56 110 THR A N 1
ATOM 832 C CA . THR A 1 110 ? -16.016 4.547 4.891 1 89.56 110 THR A CA 1
ATOM 833 C C . THR A 1 110 ? -14.867 5.43 4.43 1 89.56 110 THR A C 1
ATOM 835 O O . THR A 1 110 ? -13.703 5.016 4.48 1 89.56 110 THR A O 1
ATOM 838 N N . ASN A 1 111 ? -15.195 6.625 4.023 1 92 111 ASN A N 1
ATOM 839 C CA . ASN A 1 111 ? -14.18 7.629 3.705 1 92 111 ASN A CA 1
ATOM 840 C C . ASN A 1 111 ? -13.297 7.934 4.91 1 92 111 ASN A C 1
ATOM 842 O O . ASN A 1 111 ? -12.086 8.109 4.766 1 92 111 ASN A O 1
ATOM 846 N N . ARG A 1 112 ? -13.914 7.988 6.023 1 89.25 112 ARG A N 1
ATOM 847 C CA . ARG A 1 112 ? -13.156 8.242 7.246 1 89.25 112 ARG A CA 1
ATOM 848 C C . ARG A 1 112 ? -12.062 7.195 7.438 1 89.25 112 ARG A C 1
ATOM 850 O O . ARG A 1 112 ? -10.906 7.539 7.707 1 89.25 112 ARG A O 1
ATOM 857 N N . SER A 1 113 ? -12.484 5.949 7.258 1 88.31 113 SER A N 1
ATOM 858 C CA . SER A 1 113 ? -11.523 4.859 7.406 1 88.31 113 SER A CA 1
ATOM 859 C C . SER A 1 113 ? -10.414 4.953 6.367 1 88.31 113 SER A C 1
ATOM 861 O O . SER A 1 113 ? -9.25 4.711 6.672 1 88.31 113 SER A O 1
ATOM 863 N N . ASN A 1 114 ? -10.766 5.316 5.168 1 93.62 114 ASN A N 1
ATOM 864 C CA . ASN A 1 114 ? -9.773 5.457 4.109 1 93.62 114 ASN A CA 1
ATOM 865 C C . ASN A 1 114 ? -8.82 6.617 4.383 1 93.62 114 ASN A C 1
ATOM 867 O O . ASN A 1 114 ? -7.617 6.508 4.145 1 93.62 114 ASN A O 1
ATOM 871 N N . ARG A 1 115 ? -9.32 7.695 4.926 1 93.5 115 ARG A N 1
ATOM 872 C CA . ARG A 1 115 ? -8.453 8.812 5.281 1 93.5 115 ARG A CA 1
ATOM 873 C C . ARG A 1 115 ? -7.434 8.398 6.332 1 93.5 115 ARG A C 1
ATOM 875 O O . ARG A 1 115 ? -6.234 8.641 6.168 1 93.5 115 ARG A O 1
ATOM 882 N N . TYR A 1 116 ? -7.883 7.734 7.277 1 89.81 116 TYR A N 1
ATOM 883 C CA . TYR A 1 116 ? -7 7.332 8.367 1 89.81 116 TYR A CA 1
ATOM 884 C C . TYR A 1 116 ? -5.934 6.363 7.871 1 89.81 116 TYR A C 1
ATOM 886 O O . TYR A 1 116 ? -4.766 6.469 8.25 1 89.81 116 TYR A O 1
ATOM 894 N N . ALA A 1 117 ? -6.406 5.473 7.062 1 91.5 117 ALA A N 1
ATOM 895 C CA . ALA A 1 117 ? -5.438 4.551 6.477 1 91.5 117 ALA A CA 1
ATOM 896 C C . ALA A 1 117 ? -4.414 5.301 5.625 1 91.5 117 ALA A C 1
ATOM 898 O O . ALA A 1 117 ? -3.223 4.992 5.66 1 91.5 117 ALA A O 1
ATOM 899 N N . GLY A 1 118 ? -4.898 6.25 4.867 1 95.81 118 GLY A N 1
ATOM 900 C CA . GLY A 1 118 ? -3.994 7.066 4.07 1 95.81 118 GLY A CA 1
ATOM 901 C C . GLY A 1 118 ? -2.971 7.812 4.91 1 95.81 118 GLY A C 1
ATOM 902 O O . GLY A 1 118 ? -1.793 7.871 4.551 1 95.81 118 GLY A O 1
ATOM 903 N N . TYR A 1 119 ? -3.432 8.367 6.035 1 92.75 119 TYR A N 1
ATOM 904 C CA . TYR A 1 119 ? -2.527 9.055 6.949 1 92.75 119 TYR A CA 1
ATOM 905 C C . TYR A 1 119 ? -1.449 8.109 7.465 1 92.75 119 TYR A C 1
ATOM 907 O O . TYR A 1 119 ? -0.269 8.469 7.508 1 92.75 119 TYR A O 1
ATOM 915 N N . ARG A 1 120 ? -1.83 6.965 7.777 1 89.88 120 ARG A N 1
ATOM 916 C CA . ARG A 1 120 ? -0.896 5.98 8.312 1 89.88 120 ARG A CA 1
ATOM 917 C C . ARG A 1 120 ? 0.118 5.559 7.25 1 89.88 120 ARG A C 1
ATOM 919 O O . ARG A 1 120 ? 1.316 5.477 7.531 1 89.88 120 ARG A O 1
ATOM 926 N N . GLN A 1 121 ? -0.435 5.301 6.07 1 94.12 121 GLN A N 1
ATOM 927 C CA . GLN A 1 121 ? 0.453 4.918 4.977 1 94.12 121 GLN A CA 1
ATOM 928 C C . GLN A 1 121 ? 1.499 5.996 4.715 1 94.12 121 GLN A C 1
ATOM 930 O O . GLN A 1 121 ? 2.674 5.691 4.5 1 94.12 121 GLN A O 1
ATOM 935 N N . PHE A 1 122 ? 1.092 7.254 4.812 1 94.81 122 PHE A N 1
ATOM 936 C CA . PHE A 1 122 ? 2.023 8.359 4.609 1 94.81 122 PHE A CA 1
ATOM 937 C C . PHE A 1 122 ? 3.131 8.336 5.656 1 94.81 122 PHE A C 1
ATOM 939 O O . PHE A 1 122 ? 4.305 8.516 5.328 1 94.81 122 PHE A O 1
ATOM 946 N N . THR A 1 123 ? 2.742 8.164 6.82 1 90.75 123 THR A N 1
ATOM 947 C CA . THR A 1 123 ? 3.697 8.172 7.926 1 90.75 123 THR A CA 1
ATOM 948 C C . THR A 1 123 ? 4.707 7.039 7.77 1 90.75 123 THR A C 1
ATOM 950 O O . THR A 1 123 ? 5.91 7.246 7.934 1 90.75 123 THR A O 1
ATOM 953 N N . TRP A 1 124 ? 4.238 5.859 7.418 1 89.12 124 TRP A N 1
ATOM 954 C CA . TRP A 1 124 ? 5.141 4.734 7.199 1 89.12 124 TRP A CA 1
ATOM 955 C C . TRP A 1 124 ? 6.051 4.988 6 1 89.12 124 TRP A C 1
ATOM 957 O O . TRP A 1 124 ? 7.23 4.629 6.02 1 89.12 124 TRP A O 1
ATOM 967 N N . TRP A 1 125 ? 5.484 5.562 5.012 1 93.44 125 TRP A N 1
ATOM 968 C CA . TRP A 1 125 ? 6.227 5.895 3.799 1 93.44 125 TRP A CA 1
ATOM 969 C C . TRP A 1 125 ? 7.367 6.859 4.102 1 93.44 125 TRP A C 1
ATOM 971 O O . TRP A 1 125 ? 8.508 6.637 3.686 1 93.44 125 TRP A O 1
ATOM 981 N N . MET A 1 126 ? 7.148 7.863 4.957 1 92.25 126 MET A N 1
ATOM 982 C CA . MET A 1 126 ? 8.102 8.953 5.156 1 92.25 126 MET A CA 1
ATOM 983 C C . MET A 1 126 ? 9.047 8.641 6.312 1 92.25 126 MET A C 1
ATOM 985 O O . MET A 1 126 ? 10.219 9.016 6.277 1 92.25 126 MET A O 1
ATOM 989 N N . HIS A 1 127 ? 8.531 7.953 7.293 1 87.94 127 HIS A N 1
ATOM 990 C CA . HIS A 1 127 ? 9.297 7.887 8.531 1 87.94 127 HIS A CA 1
ATOM 991 C C . HIS A 1 127 ? 9.719 6.457 8.844 1 87.94 127 HIS A C 1
ATOM 993 O O . HIS A 1 127 ? 10.555 6.227 9.727 1 87.94 127 HIS A O 1
ATOM 999 N N . GLY A 1 128 ? 9.18 5.602 8.156 1 82.31 128 GLY A N 1
ATOM 1000 C CA . GLY A 1 128 ? 9.414 4.23 8.586 1 82.31 128 GLY A CA 1
ATOM 1001 C C . GLY A 1 128 ? 8.695 3.871 9.867 1 82.31 128 GLY A C 1
ATOM 1002 O O . GLY A 1 128 ? 7.578 4.336 10.109 1 82.31 128 GLY A O 1
ATOM 1003 N N . TRP A 1 129 ? 9.328 2.977 10.578 1 76.88 129 TRP A N 1
ATOM 1004 C CA . TRP A 1 129 ? 8.688 2.574 11.82 1 76.88 129 TRP A CA 1
ATOM 1005 C C . TRP A 1 129 ? 9.016 3.551 12.945 1 76.88 129 TRP A C 1
ATOM 1007 O O . TRP A 1 129 ? 10.188 3.795 13.234 1 76.88 129 TRP A O 1
ATOM 1017 N N . LEU A 1 130 ? 8.109 4.172 13.5 1 73 130 LEU A N 1
ATOM 1018 C CA . LEU A 1 130 ? 8.312 5.188 14.531 1 73 130 LEU A CA 1
ATOM 1019 C C . LEU A 1 130 ? 8.023 4.621 15.914 1 73 130 LEU A C 1
ATOM 1021 O O . LEU A 1 130 ? 8.453 5.184 16.922 1 73 130 LEU A O 1
ATOM 1025 N N . GLY A 1 131 ? 7.562 3.441 15.984 1 67.56 131 GLY A N 1
ATOM 1026 C CA . GLY A 1 131 ? 7.176 2.91 17.281 1 67.56 131 GLY A CA 1
ATOM 1027 C C . GLY A 1 131 ? 5.773 3.318 17.703 1 67.56 131 GLY A C 1
ATOM 1028 O O . GLY A 1 131 ? 5.102 4.066 16.984 1 67.56 131 GLY A O 1
ATOM 1029 N N . ARG A 1 132 ? 5.391 2.82 18.859 1 63.88 132 ARG A N 1
ATOM 1030 C CA . ARG A 1 132 ? 4.043 3.094 19.359 1 63.88 132 ARG A CA 1
ATOM 1031 C C . ARG A 1 132 ? 3.959 4.492 19.969 1 63.88 132 ARG A C 1
ATOM 1033 O O . ARG A 1 132 ? 4.898 4.953 20.609 1 63.88 132 ARG A O 1
ATOM 1040 N N . ARG A 1 133 ? 2.947 5.344 19.688 1 64.69 133 ARG A N 1
ATOM 1041 C CA . ARG A 1 133 ? 2.602 6.617 20.312 1 64.69 133 ARG A CA 1
ATOM 1042 C C . ARG A 1 133 ? 3.473 7.746 19.766 1 64.69 133 ARG A C 1
ATOM 1044 O O . ARG A 1 133 ? 3.607 8.789 20.406 1 64.69 133 ARG A O 1
ATOM 1051 N N . VAL A 1 134 ? 4.41 7.383 18.922 1 70.31 134 VAL A N 1
ATOM 1052 C CA . VAL A 1 134 ? 5.172 8.453 18.281 1 70.31 134 VAL A CA 1
ATOM 1053 C C . VAL A 1 134 ? 4.367 9.039 17.125 1 70.31 134 VAL A C 1
ATOM 1055 O O . VAL A 1 134 ? 4 8.32 16.188 1 70.31 134 VAL A O 1
ATOM 1058 N N . ARG A 1 135 ? 4.113 10.32 17.281 1 75.56 135 ARG A N 1
ATOM 1059 C CA . ARG A 1 135 ? 3.309 11.016 16.281 1 75.56 135 ARG A CA 1
ATOM 1060 C C . ARG A 1 135 ? 4.176 11.93 15.422 1 75.56 135 ARG A C 1
ATOM 1062 O O . ARG A 1 135 ? 5.094 12.578 15.93 1 75.56 135 ARG A O 1
ATOM 1069 N N . ARG A 1 136 ? 3.922 11.852 14.172 1 83.44 136 ARG A N 1
ATOM 1070 C CA . ARG A 1 136 ? 4.586 12.75 13.227 1 83.44 136 ARG A CA 1
ATOM 1071 C C . ARG A 1 136 ? 3.566 13.555 12.438 1 83.44 136 ARG A C 1
ATOM 1073 O O . ARG A 1 136 ? 2.516 13.039 12.055 1 83.44 136 ARG A O 1
ATOM 1080 N N . VAL A 1 137 ? 3.889 14.742 12.281 1 88.69 137 VAL A N 1
ATOM 1081 C CA . VAL A 1 137 ? 2.973 15.633 11.578 1 88.69 137 VAL A CA 1
ATOM 1082 C C . VAL A 1 137 ? 2.949 15.281 10.094 1 88.69 137 VAL A C 1
ATOM 1084 O O . VAL A 1 137 ? 3.988 14.977 9.508 1 88.69 137 VAL A O 1
ATOM 1087 N N . ILE A 1 138 ? 1.79 15.242 9.555 1 94.62 138 ILE A N 1
ATOM 1088 C CA . ILE A 1 138 ? 1.587 15.148 8.109 1 94.62 138 ILE A CA 1
ATOM 1089 C C . ILE A 1 138 ? 1.355 16.547 7.531 1 94.62 138 ILE A C 1
ATOM 1091 O O . ILE A 1 138 ? 0.525 17.297 8.039 1 94.62 138 ILE A O 1
ATOM 1095 N N . PRO A 1 139 ? 2.117 16.922 6.516 1 96.56 139 PRO A N 1
ATOM 1096 C CA . PRO A 1 139 ? 1.933 18.281 5.984 1 96.56 139 PRO A CA 1
ATOM 1097 C C . PRO A 1 139 ? 0.515 18.516 5.473 1 96.56 139 PRO A C 1
ATOM 1099 O O . PRO A 1 139 ? -0.139 17.594 4.988 1 96.56 139 PRO A O 1
ATOM 1102 N N . SER A 1 140 ? 0.157 19.75 5.57 1 96.69 140 SER A N 1
ATOM 1103 C CA . SER A 1 140 ? -1.195 20.172 5.227 1 96.69 140 SER A CA 1
ATOM 1104 C C . SER A 1 140 ? -1.553 19.781 3.799 1 96.69 140 SER A C 1
ATOM 1106 O O . SER A 1 140 ? -2.686 19.375 3.527 1 96.69 140 SER A O 1
ATOM 1108 N N . CYS A 1 141 ? -0.614 19.875 2.887 1 98.31 141 CYS A N 1
ATOM 1109 C CA . CYS A 1 141 ? -0.859 19.562 1.48 1 98.31 141 CYS A CA 1
ATOM 1110 C C . CYS A 1 141 ? -1.206 18.094 1.294 1 98.31 141 CYS A C 1
ATOM 1112 O O . CYS A 1 141 ? -2.098 17.766 0.513 1 98.31 141 CYS A O 1
ATOM 1114 N N . ALA A 1 142 ? -0.518 17.234 1.947 1 98.06 142 ALA A N 1
ATOM 1115 C CA . ALA A 1 142 ? -0.823 15.805 1.883 1 98.06 142 ALA A CA 1
ATOM 1116 C C . ALA A 1 142 ? -2.197 15.516 2.48 1 98.06 142 ALA A C 1
ATOM 1118 O O . ALA A 1 142 ? -2.982 14.758 1.903 1 98.06 142 ALA A O 1
ATOM 1119 N N . VAL A 1 143 ? -2.496 16.125 3.641 1 96.62 143 VAL A N 1
ATOM 1120 C CA . VAL A 1 143 ? -3.795 15.961 4.281 1 96.62 143 VAL A CA 1
ATOM 1121 C C . VAL A 1 143 ? -4.902 16.422 3.34 1 96.62 143 VAL A C 1
ATOM 1123 O O . VAL A 1 143 ? -5.914 15.742 3.172 1 96.62 143 VAL A O 1
ATOM 1126 N N . ASN A 1 144 ? -4.621 17.516 2.756 1 96.88 144 ASN A N 1
ATOM 1127 C CA . ASN A 1 144 ? -5.594 18.094 1.829 1 96.88 144 ASN A CA 1
ATOM 1128 C C . ASN A 1 144 ? -5.891 17.141 0.672 1 96.88 144 ASN A C 1
ATOM 1130 O O . ASN A 1 144 ? -7.051 16.906 0.331 1 96.88 144 ASN A O 1
ATOM 1134 N N . LYS A 1 145 ? -4.875 16.609 0.036 1 98.25 145 LYS A N 1
ATOM 1135 C CA . LYS A 1 145 ? -5.047 15.695 -1.091 1 98.25 145 LYS A CA 1
ATOM 1136 C C . LYS A 1 145 ? -5.848 14.461 -0.683 1 98.25 145 LYS A C 1
ATOM 1138 O O . LYS A 1 145 ? -6.75 14.031 -1.406 1 98.25 145 LYS A O 1
ATOM 1143 N N . ILE A 1 146 ? -5.57 13.898 0.427 1 97.81 146 ILE A N 1
ATOM 1144 C CA . ILE A 1 146 ? -6.273 12.719 0.924 1 97.81 146 ILE A CA 1
ATOM 1145 C C . ILE A 1 146 ? -7.734 13.062 1.194 1 97.81 146 ILE A C 1
ATOM 1147 O O . ILE A 1 146 ? -8.641 12.32 0.811 1 97.81 146 ILE A O 1
ATOM 1151 N N . ARG A 1 147 ? -7.973 14.203 1.802 1 95.94 147 ARG A N 1
ATOM 1152 C CA . ARG A 1 147 ? -9.32 14.625 2.15 1 95.94 147 ARG A CA 1
ATOM 1153 C C . ARG A 1 147 ? -10.133 14.953 0.9 1 95.94 147 ARG A C 1
ATOM 1155 O O . ARG A 1 147 ? -11.359 14.805 0.891 1 95.94 147 ARG A O 1
ATOM 1162 N N . GLN A 1 148 ? -9.492 15.398 -0.117 1 96.75 148 GLN A N 1
ATOM 1163 C CA . GLN A 1 148 ? -10.195 15.672 -1.369 1 96.75 148 GLN A CA 1
ATOM 1164 C C . GLN A 1 148 ? -10.758 14.383 -1.973 1 96.75 148 GLN A C 1
ATOM 1166 O O . GLN A 1 148 ? -11.852 14.383 -2.535 1 96.75 148 GLN A O 1
ATOM 1171 N N . VAL A 1 149 ? -10.047 13.336 -1.919 1 97.69 149 VAL A N 1
ATOM 1172 C CA . VAL A 1 149 ? -10.469 12.07 -2.508 1 97.69 149 VAL A CA 1
ATOM 1173 C C . VAL A 1 149 ? -11.453 11.367 -1.575 1 97.69 149 VAL A C 1
ATOM 1175 O O . VAL A 1 149 ? -12.398 10.719 -2.033 1 97.69 149 VAL A O 1
ATOM 1178 N N . TYR A 1 150 ? -11.148 11.5 -0.275 1 96.56 150 TYR A N 1
ATOM 1179 C CA . TYR A 1 150 ? -12 10.891 0.741 1 96.56 150 TYR A CA 1
ATOM 1180 C C . TYR A 1 150 ? -12.578 11.945 1.679 1 96.56 150 TYR A C 1
ATOM 1182 O O . TYR A 1 150 ? -12.203 12.008 2.852 1 96.56 150 TYR A O 1
ATOM 1190 N N . PRO A 1 151 ? -13.57 12.594 1.209 1 94.5 151 PRO A N 1
ATOM 1191 C CA . PRO A 1 151 ? -14.078 13.727 1.98 1 94.5 151 PRO A CA 1
ATOM 1192 C C . PRO A 1 151 ? -14.992 13.297 3.131 1 94.5 151 PRO A C 1
ATOM 1194 O O . PRO A 1 151 ? -15.547 12.195 3.104 1 94.5 151 PRO A O 1
ATOM 1197 N N . GLU A 1 152 ? -14.984 14.094 4.148 1 88.5 152 GLU A N 1
ATOM 1198 C CA . GLU A 1 152 ? -16.016 14.008 5.176 1 88.5 152 GLU A CA 1
ATOM 1199 C C . GLU A 1 152 ? -17.328 14.648 4.699 1 88.5 152 GLU A C 1
ATOM 1201 O O . GLU A 1 152 ? -17.312 15.75 4.148 1 88.5 152 GLU A O 1
ATOM 1206 N N . PRO A 1 153 ? -18.422 13.898 4.973 1 82.06 153 PRO A N 1
ATOM 1207 C CA . PRO A 1 153 ? -19.688 14.453 4.496 1 82.06 153 PRO A CA 1
ATOM 1208 C C . PRO A 1 153 ? -19.969 15.844 5.043 1 82.06 153 PRO A C 1
ATOM 1210 O O . PRO A 1 153 ? -20.516 16.703 4.324 1 82.06 153 PRO A O 1
ATOM 1213 N N . SER A 1 154 ? -19.688 16.109 6.32 1 77 154 SER A N 1
ATOM 1214 C CA . SER A 1 154 ? -19.969 17.422 6.91 1 77 154 SER A CA 1
ATOM 1215 C C . SER A 1 154 ? -18.969 18.469 6.422 1 77 154 SER A C 1
ATOM 1217 O O . SER A 1 154 ? -19.234 19.672 6.527 1 77 154 SER A O 1
ATOM 1219 N N . GLY A 1 155 ? -17.938 18.016 5.785 1 72.69 155 GLY A N 1
ATOM 1220 C CA . GLY A 1 155 ? -16.875 18.922 5.391 1 72.69 155 GLY A CA 1
ATOM 1221 C C . GLY A 1 155 ? -16.047 19.422 6.562 1 72.69 155 GLY A C 1
ATOM 1222 O O . GLY A 1 155 ? -15.07 20.156 6.379 1 72.69 155 GLY A O 1
ATOM 1223 N N . LEU A 1 156 ? -16.656 19.156 7.723 1 69.5 156 LEU A N 1
ATOM 1224 C CA . LEU A 1 156 ? -15.969 19.578 8.938 1 69.5 156 LEU A CA 1
ATOM 1225 C C . LEU A 1 156 ? -15.016 18.484 9.422 1 69.5 156 LEU A C 1
ATOM 1227 O O . LEU A 1 156 ? -15.422 17.328 9.594 1 69.5 156 LEU A O 1
ATOM 1231 N N . TYR A 1 157 ? -13.828 18.75 9.211 1 68.62 157 TYR A N 1
ATOM 1232 C CA . TYR A 1 157 ? -12.805 17.812 9.664 1 68.62 157 TYR A CA 1
ATOM 1233 C C . TYR A 1 157 ? -12.336 18.156 11.07 1 68.62 157 TYR A C 1
ATOM 1235 O O . TYR A 1 157 ? -12.109 19.328 11.391 1 68.62 157 TYR A O 1
ATOM 1243 N N . THR A 1 158 ? -13.109 17.484 12.156 1 57.47 158 THR A N 1
ATOM 1244 C CA . THR A 1 158 ? -12.688 17.812 13.516 1 57.47 158 THR A CA 1
ATOM 1245 C C . THR A 1 158 ? -11.195 17.578 13.695 1 57.47 158 THR A C 1
ATOM 1247 O O . THR A 1 158 ? -10.672 16.531 13.273 1 57.47 158 THR A O 1
ATOM 1250 N N . GLY A 1 159 ? -10.508 18.484 13.492 1 48.94 159 GLY A N 1
ATOM 1251 C CA . GLY A 1 159 ? -9.094 18.391 13.789 1 48.94 159 GLY A CA 1
ATOM 1252 C C . GLY A 1 159 ? -8.812 17.703 15.109 1 48.94 159 GLY A C 1
ATOM 1253 O O . GLY A 1 159 ? -9.734 17.266 15.805 1 48.94 159 GLY A O 1
ATOM 1254 N N . PHE A 1 160 ? -7.762 17.484 15.727 1 45.12 160 PHE A N 1
ATOM 1255 C CA . PHE A 1 160 ? -7.332 16.875 16.969 1 45.12 160 PHE A CA 1
ATOM 1256 C C . PHE A 1 160 ? -8.211 17.328 18.125 1 45.12 160 PHE A C 1
ATOM 1258 O O . PHE A 1 160 ? -8.375 18.531 18.359 1 45.12 160 PHE A O 1
ATOM 1265 N N . GLN A 1 161 ? -9.43 16.609 18.469 1 41.94 161 GLN A N 1
ATOM 1266 C CA . GLN A 1 161 ? -10 17.047 19.75 1 41.94 161 GLN A CA 1
ATOM 1267 C C . GLN A 1 161 ? -9.188 16.516 20.922 1 41.94 161 GLN A C 1
ATOM 1269 O O . GLN A 1 161 ? -8.758 15.367 20.922 1 41.94 161 GLN A O 1
ATOM 1274 N N . PRO A 1 162 ? -8.734 17.375 21.766 1 36.56 162 PRO A N 1
ATOM 1275 C CA . PRO A 1 162 ? -8.055 17 23.016 1 36.56 162 PRO A CA 1
ATOM 1276 C C . PRO A 1 162 ? -8.883 16.047 23.875 1 36.56 162 PRO A C 1
ATOM 1278 O O . PRO A 1 162 ? -9.992 16.391 24.297 1 36.56 162 PRO A O 1
ATOM 1281 N N . VAL A 1 163 ? -9.641 15.031 23.844 1 40.31 163 VAL A N 1
ATOM 1282 C CA . VAL A 1 163 ? -10.07 14.766 25.219 1 40.31 163 VAL A CA 1
ATOM 1283 C C . VAL A 1 163 ? -8.906 14.984 26.172 1 40.31 163 VAL A C 1
ATOM 1285 O O . VAL A 1 163 ? -9.055 15.633 27.219 1 40.31 163 VAL A O 1
ATOM 1288 N N . ASP A 1 164 ? -8.219 14.305 27.016 1 39.34 164 ASP A N 1
ATOM 1289 C CA . ASP A 1 164 ? -7.215 15.219 27.547 1 39.34 164 ASP A CA 1
ATOM 1290 C C . ASP A 1 164 ? -6.57 16.031 26.422 1 39.34 164 ASP A C 1
ATOM 1292 O O . ASP A 1 164 ? -6.598 17.266 26.453 1 39.34 164 ASP A O 1
ATOM 1296 N N . MET A 1 165 ? -5.348 16.234 26.047 1 39.31 165 MET A N 1
ATOM 1297 C CA . MET A 1 165 ? -4.867 17.172 25.031 1 39.31 165 MET A CA 1
ATOM 1298 C C . MET A 1 165 ? -5.457 16.828 23.672 1 39.31 165 MET A C 1
ATOM 1300 O O . MET A 1 165 ? -6.125 15.805 23.5 1 39.31 165 MET A O 1
ATOM 1304 N N . ASP A 1 166 ? -4.574 17.156 22.25 1 40.06 166 ASP A N 1
ATOM 1305 C CA . ASP A 1 166 ? -4.195 17.562 20.891 1 40.06 166 ASP A CA 1
ATOM 1306 C C . ASP A 1 166 ? -4.465 16.453 19.891 1 40.06 166 ASP A C 1
ATOM 1308 O O . ASP A 1 166 ? -3.838 16.406 18.828 1 40.06 166 ASP A O 1
ATOM 1312 N N . HIS A 1 167 ? -5.531 15.609 19.984 1 55.81 167 HIS A N 1
ATOM 1313 C CA . HIS A 1 167 ? -5.43 14.562 18.969 1 55.81 167 HIS A CA 1
ATOM 1314 C C . HIS A 1 167 ? -6.254 14.898 17.734 1 55.81 167 HIS A C 1
ATOM 1316 O O . HIS A 1 167 ? -7.453 15.172 17.844 1 55.81 167 HIS A O 1
ATOM 1322 N N . THR A 1 168 ? -5.844 15.414 16.609 1 61.34 168 THR A N 1
ATOM 1323 C CA . THR A 1 168 ? -6.434 15.641 15.289 1 61.34 168 THR A CA 1
ATOM 1324 C C . THR A 1 168 ? -6.711 14.32 14.586 1 61.34 168 THR A C 1
ATOM 1326 O O . THR A 1 168 ? -6.301 13.258 15.062 1 61.34 168 THR A O 1
ATOM 1329 N N . GLU A 1 169 ? -7.816 14.422 13.766 1 67 169 GLU A N 1
ATOM 1330 C CA . GLU A 1 169 ? -8.062 13.25 12.938 1 67 169 GLU A CA 1
ATOM 1331 C C . GLU A 1 169 ? -6.75 12.586 12.516 1 67 169 GLU A C 1
ATOM 1333 O O . GLU A 1 169 ? -6.637 11.359 12.523 1 67 169 GLU A O 1
ATOM 1338 N N . VAL A 1 170 ? -5.875 13.375 12.188 1 67.81 170 VAL A N 1
ATOM 1339 C CA . VAL A 1 170 ? -4.57 12.867 11.758 1 67.81 170 VAL A CA 1
ATOM 1340 C C . VAL A 1 170 ? -3.883 12.156 12.922 1 67.81 170 VAL A C 1
ATOM 1342 O O . VAL A 1 170 ? -3.273 11.102 12.734 1 67.81 170 VAL A O 1
ATOM 1345 N N . ASP A 1 171 ? -4.16 12.547 14.102 1 61.97 171 ASP A N 1
ATOM 1346 C CA . ASP A 1 171 ? -3.611 11.906 15.297 1 61.97 171 ASP A CA 1
ATOM 1347 C C . ASP A 1 171 ? -4.332 10.594 15.594 1 61.97 171 ASP A C 1
ATOM 1349 O O . ASP A 1 171 ? -3.705 9.617 16.016 1 61.97 171 ASP A O 1
ATOM 1353 N N . GLU A 1 172 ? -5.582 10.648 15.383 1 61.78 172 GLU A N 1
ATOM 1354 C CA . GLU A 1 172 ? -6.406 9.477 15.656 1 61.78 172 GLU A CA 1
ATOM 1355 C C . GLU A 1 172 ? -6.016 8.305 14.758 1 61.78 172 GLU A C 1
ATOM 1357 O O . GLU A 1 172 ? -6.129 7.145 15.164 1 61.78 172 GLU A O 1
ATOM 1362 N N . ALA A 1 173 ? -5.652 8.664 13.664 1 59.16 173 ALA A N 1
ATOM 1363 C CA . ALA A 1 173 ? -5.258 7.613 12.734 1 59.16 173 ALA A CA 1
ATOM 1364 C C . ALA A 1 173 ? -4.211 6.691 13.352 1 59.16 173 ALA A C 1
ATOM 1366 O O . ALA A 1 173 ? -4.195 5.488 13.078 1 59.16 173 ALA A O 1
ATOM 1367 N N . TRP A 1 174 ? -3.57 7.125 14.32 1 58.06 174 TRP A N 1
ATOM 1368 C CA . TRP A 1 174 ? -2.527 6.316 14.945 1 58.06 174 TRP A CA 1
ATOM 1369 C C . TRP A 1 174 ? -3.066 5.59 16.172 1 58.06 174 TRP A C 1
ATOM 1371 O O . TRP A 1 174 ? -2.596 4.5 16.516 1 58.06 174 TRP A O 1
ATOM 1381 N N . THR A 1 175 ? -4.008 6.137 16.891 1 55.97 175 THR A N 1
ATOM 1382 C CA . THR A 1 175 ? -4.527 5.523 18.109 1 55.97 175 THR A CA 1
ATOM 1383 C C . THR A 1 175 ? -5.316 4.258 17.766 1 55.97 175 THR A C 1
ATOM 1385 O O . THR A 1 175 ? -5.215 3.256 18.484 1 55.97 175 THR A O 1
ATOM 1388 N N . ASP A 1 176 ? -6.207 4.371 16.906 1 46.88 176 ASP A N 1
ATOM 1389 C CA . ASP A 1 176 ? -7.082 3.25 16.578 1 46.88 176 ASP A CA 1
ATOM 1390 C C . ASP A 1 176 ? -6.273 1.99 16.281 1 46.88 176 ASP A C 1
ATOM 1392 O O . ASP A 1 176 ? -6.738 0.875 16.531 1 46.88 176 ASP A O 1
ATOM 1396 N N . PHE A 1 177 ? -5.191 2.113 15.805 1 46.88 177 PHE A N 1
ATOM 1397 C CA . PHE A 1 177 ? -4.352 0.955 15.516 1 46.88 177 PHE A CA 1
ATOM 1398 C C . PHE A 1 177 ? -3.746 0.396 16.797 1 46.88 177 PHE A C 1
ATOM 1400 O O . PHE A 1 177 ? -3.42 -0.791 16.875 1 46.88 177 PHE A O 1
ATOM 1407 N N . TYR A 1 178 ? -3.555 1.182 17.75 1 45.38 178 TYR A N 1
ATOM 1408 C CA . TYR A 1 178 ? -2.92 0.746 19 1 45.38 178 TYR A CA 1
ATOM 1409 C C . TYR A 1 178 ? -3.939 0.125 19.938 1 45.38 178 TYR A C 1
ATOM 1411 O O . TYR A 1 178 ? -3.596 -0.738 20.75 1 45.38 178 TYR A O 1
ATOM 1419 N N . ASP A 1 179 ? -5.031 0.774 20 1 42.62 179 ASP A N 1
ATOM 1420 C CA . ASP A 1 179 ? -5.961 0.261 21 1 42.62 179 ASP A CA 1
ATOM 1421 C C . ASP A 1 179 ? -6.676 -0.991 20.5 1 42.62 179 ASP A C 1
ATOM 1423 O O . ASP A 1 179 ? -7.633 -1.458 21.125 1 42.62 179 ASP A O 1
ATOM 1427 N N . MET A 1 180 ? -6.301 -1.249 19.422 1 35.44 180 MET A N 1
ATOM 1428 C CA . MET A 1 180 ? -6.918 -2.521 19.062 1 35.44 180 MET A CA 1
ATOM 1429 C C . MET A 1 180 ? -6.031 -3.693 19.469 1 35.44 180 MET A C 1
ATOM 1431 O O . MET A 1 180 ? -4.805 -3.604 19.375 1 35.44 180 MET A O 1
ATOM 1435 N N . MET B 1 1 ? -19.828 -101.375 16.781 1 29.67 1 MET B N 1
ATOM 1436 C CA . MET B 1 1 ? -20.625 -100.438 16.047 1 29.67 1 MET B CA 1
ATOM 1437 C C . MET B 1 1 ? -19.844 -99.125 15.82 1 29.67 1 MET B C 1
ATOM 1439 O O . MET B 1 1 ? -19.625 -98.375 16.766 1 29.67 1 MET B O 1
ATOM 1443 N N . SER B 1 2 ? -18.75 -99.188 14.953 1 35.47 2 SER B N 1
ATOM 1444 C CA . SER B 1 2 ? -17.594 -98.375 14.547 1 35.47 2 SER B CA 1
ATOM 1445 C C . SER B 1 2 ? -18.031 -97.125 13.82 1 35.47 2 SER B C 1
ATOM 1447 O O . SER B 1 2 ? -18.609 -97.188 12.734 1 35.47 2 SER B O 1
ATOM 1449 N N . GLY B 1 3 ? -18.5 -96.062 14.492 1 32.03 3 GLY B N 1
ATOM 1450 C CA . GLY B 1 3 ? -19.156 -94.875 14.016 1 32.03 3 GLY B CA 1
ATOM 1451 C C . GLY B 1 3 ? -18.312 -94.062 13.055 1 32.03 3 GLY B C 1
ATOM 1452 O O . GLY B 1 3 ? -17.125 -93.812 13.312 1 32.03 3 GLY B O 1
ATOM 1453 N N . SER B 1 4 ? -18.5 -94.125 11.711 1 33.03 4 SER B N 1
ATOM 1454 C CA . SER B 1 4 ? -17.875 -93.625 10.484 1 33.03 4 SER B CA 1
ATOM 1455 C C . SER B 1 4 ? -17.828 -92.125 10.484 1 33.03 4 SER B C 1
ATOM 1457 O O . SER B 1 4 ? -18.859 -91.438 10.594 1 33.03 4 SER B O 1
ATOM 1459 N N . LEU B 1 5 ? -16.797 -91.5 11.039 1 36.78 5 LEU B N 1
ATOM 1460 C CA . LEU B 1 5 ? -16.578 -90.062 11.188 1 36.78 5 LEU B CA 1
ATOM 1461 C C . LEU B 1 5 ? -16.5 -89.375 9.82 1 36.78 5 LEU B C 1
ATOM 1463 O O . LEU B 1 5 ? -15.562 -89.625 9.062 1 36.78 5 LEU B O 1
ATOM 1467 N N . LYS B 1 6 ? -17.672 -89.188 9.07 1 35.25 6 LYS B N 1
ATOM 1468 C CA . LYS B 1 6 ? -17.766 -88.5 7.777 1 35.25 6 LYS B CA 1
ATOM 1469 C C . LYS B 1 6 ? -17.062 -87.188 7.797 1 35.25 6 LYS B C 1
ATOM 1471 O O . LYS B 1 6 ? -17.234 -86.375 8.734 1 35.25 6 LYS B O 1
ATOM 1476 N N . ASP B 1 7 ? -15.883 -87 7.137 1 30.86 7 ASP B N 1
ATOM 1477 C CA . ASP B 1 7 ? -14.93 -85.938 6.922 1 30.86 7 ASP B CA 1
ATOM 1478 C C . ASP B 1 7 ? -15.586 -84.75 6.219 1 30.86 7 ASP B C 1
ATOM 1480 O O . ASP B 1 7 ? -16.047 -84.875 5.078 1 30.86 7 ASP B O 1
ATOM 1484 N N . ILE B 1 8 ? -16.516 -84 6.812 1 34 8 ILE B N 1
ATOM 1485 C CA . ILE B 1 8 ? -17.234 -82.938 6.211 1 34 8 ILE B CA 1
ATOM 1486 C C . ILE B 1 8 ? -16.25 -81.938 5.598 1 34 8 ILE B C 1
ATOM 1488 O O . ILE B 1 8 ? -15.492 -81.25 6.316 1 34 8 ILE B O 1
ATOM 1492 N N . SER B 1 9 ? -15.633 -82.312 4.504 1 32.22 9 SER B N 1
ATOM 1493 C CA . SER B 1 9 ? -14.742 -81.438 3.762 1 32.22 9 SER B CA 1
ATOM 1494 C C . SER B 1 9 ? -15.375 -80.062 3.533 1 32.22 9 SER B C 1
ATOM 1496 O O . SER B 1 9 ? -16.359 -79.938 2.812 1 32.22 9 SER B O 1
ATOM 1498 N N . ARG B 1 10 ? -15.398 -79.125 4.504 1 32.81 10 ARG B N 1
ATOM 1499 C CA . ARG B 1 10 ? -15.93 -77.812 4.461 1 32.81 10 ARG B CA 1
ATOM 1500 C C . ARG B 1 10 ? -15.438 -77.062 3.225 1 32.81 10 ARG B C 1
ATOM 1502 O O . ARG B 1 10 ? -14.234 -76.875 3.033 1 32.81 10 ARG B O 1
ATOM 1509 N N . CYS B 1 11 ? -16.156 -77.188 2.084 1 35.25 11 CYS B N 1
ATOM 1510 C CA . CYS B 1 11 ? -15.977 -76.438 0.833 1 35.25 11 CYS B CA 1
ATOM 1511 C C . CYS B 1 11 ? -15.688 -75 1.095 1 35.25 11 CYS B C 1
ATOM 1513 O O . CYS B 1 11 ? -16.531 -74.312 1.661 1 35.25 11 CYS B O 1
ATOM 1515 N N . LEU B 1 12 ? -14.461 -74.625 1.48 1 39.94 12 LEU B N 1
ATOM 1516 C CA . LEU B 1 12 ? -14.078 -73.25 1.676 1 39.94 12 LEU B CA 1
ATOM 1517 C C . LEU B 1 12 ? -14.5 -72.375 0.483 1 39.94 12 LEU B C 1
ATOM 1519 O O . LEU B 1 12 ? -14.359 -72.812 -0.667 1 39.94 12 LEU B O 1
ATOM 1523 N N . PRO B 1 13 ? -15.531 -71.5 0.663 1 41.78 13 PRO B N 1
ATOM 1524 C CA . PRO B 1 13 ? -16.031 -70.75 -0.472 1 41.78 13 PRO B CA 1
ATOM 1525 C C . PRO B 1 13 ? -14.922 -70.188 -1.341 1 41.78 13 PRO B C 1
ATOM 1527 O O . PRO B 1 13 ? -13.789 -70.062 -0.879 1 41.78 13 PRO B O 1
ATOM 1530 N N . PRO B 1 14 ? -15.062 -70.25 -2.672 1 42.47 14 PRO B N 1
ATOM 1531 C CA . PRO B 1 14 ? -14.008 -69.812 -3.572 1 42.47 14 PRO B CA 1
ATOM 1532 C C . PRO B 1 14 ? -13.539 -68.375 -3.24 1 42.47 14 P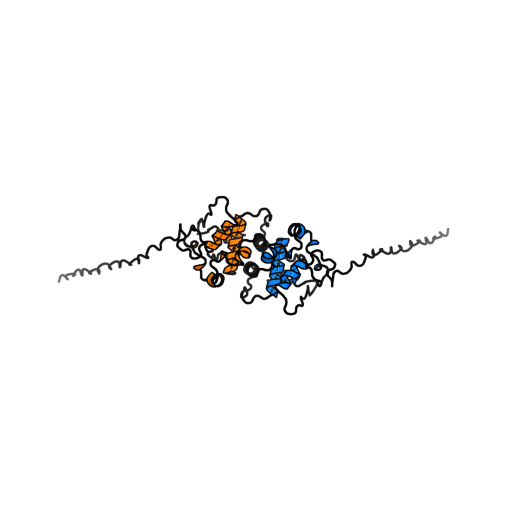RO B C 1
ATOM 1534 O O . PRO B 1 14 ? -14.273 -67.625 -2.609 1 42.47 14 PRO B O 1
ATOM 1537 N N . PRO B 1 15 ? -12.234 -68.062 -3.211 1 37.88 15 PRO B N 1
ATOM 1538 C CA . PRO B 1 15 ? -11.711 -66.75 -2.902 1 37.88 15 PRO B CA 1
ATOM 1539 C C . PRO B 1 15 ? -12.398 -65.625 -3.707 1 37.88 15 PRO B C 1
ATOM 1541 O O . PRO B 1 15 ? -12.898 -65.875 -4.809 1 37.88 15 PRO B O 1
ATOM 1544 N N . LEU B 1 16 ? -13.078 -64.688 -3.062 1 37.34 16 LEU B N 1
ATOM 1545 C CA . LEU B 1 16 ? -13.734 -63.531 -3.65 1 37.34 16 LEU B CA 1
ATOM 1546 C C . LEU B 1 16 ? -12.891 -62.969 -4.781 1 37.34 16 LEU B C 1
ATOM 1548 O O . LEU B 1 16 ? -11.672 -62.844 -4.664 1 37.34 16 LEU B O 1
ATOM 1552 N N . ARG B 1 17 ? -13.312 -63.062 -6.055 1 38.06 17 ARG B N 1
ATOM 1553 C CA . ARG B 1 17 ? -12.734 -62.375 -7.211 1 38.06 17 ARG B CA 1
ATOM 1554 C C . ARG B 1 17 ? -12.352 -60.938 -6.863 1 38.06 17 ARG B C 1
ATOM 1556 O O . ARG B 1 17 ? -13.172 -60.188 -6.332 1 38.06 17 ARG B O 1
ATOM 1563 N N . ALA B 1 18 ? -11.086 -60.719 -6.648 1 37.69 18 ALA B N 1
ATOM 1564 C CA . ALA B 1 18 ? -10.523 -59.375 -6.555 1 37.69 18 ALA B CA 1
ATOM 1565 C C . ALA B 1 18 ? -11.195 -58.438 -7.555 1 37.69 18 ALA B C 1
ATOM 1567 O O . ALA B 1 18 ? -11.109 -58.625 -8.766 1 37.69 18 ALA B O 1
ATOM 1568 N N . ARG B 1 19 ? -12.414 -57.938 -7.312 1 34.75 19 ARG B N 1
ATOM 1569 C CA . ARG B 1 19 ? -12.914 -56.812 -8.102 1 34.75 19 ARG B CA 1
ATOM 1570 C C . ARG B 1 19 ? -11.781 -55.875 -8.5 1 34.75 19 ARG B C 1
ATOM 1572 O O . ARG B 1 19 ? -11.07 -55.344 -7.645 1 34.75 19 ARG B O 1
ATOM 1579 N N . CYS B 1 20 ? -11.156 -56.125 -9.672 1 35.75 20 CYS B N 1
ATOM 1580 C CA . CYS B 1 20 ? -10.32 -55.094 -10.25 1 35.75 20 CYS B CA 1
ATOM 1581 C C . CYS B 1 20 ? -10.906 -53.719 -10 1 35.75 20 CYS B C 1
ATOM 1583 O O . CYS B 1 20 ? -12.023 -53.406 -10.43 1 35.75 20 CYS B O 1
ATOM 1585 N N . ARG B 1 21 ? -10.867 -53.25 -8.797 1 34.62 21 ARG B N 1
ATOM 1586 C CA . ARG B 1 21 ? -11.125 -51.812 -8.703 1 34.62 21 ARG B CA 1
ATOM 1587 C C . ARG B 1 21 ? -10.703 -51.094 -9.977 1 34.62 21 ARG B C 1
ATOM 1589 O O . ARG B 1 21 ? -9.547 -51.188 -10.391 1 34.62 21 ARG B O 1
ATOM 1596 N N . THR B 1 22 ? -11.484 -51.156 -11.031 1 36.31 22 THR B N 1
ATOM 1597 C CA . THR B 1 22 ? -11.297 -50.156 -12.094 1 36.31 22 THR B CA 1
ATOM 1598 C C . THR B 1 22 ? -10.633 -48.906 -11.547 1 36.31 22 THR B C 1
ATOM 1600 O O . THR B 1 22 ? -11.234 -48.188 -10.75 1 36.31 22 THR B O 1
ATOM 1603 N N . VAL B 1 23 ? -9.406 -49.031 -11.047 1 39.47 23 VAL B N 1
ATOM 1604 C CA . VAL B 1 23 ? -8.695 -47.75 -11.023 1 39.47 23 VAL B CA 1
ATOM 1605 C C . VAL B 1 23 ? -9.18 -46.875 -12.18 1 39.47 23 VAL B C 1
ATOM 1607 O O . VAL B 1 23 ? -9.023 -47.25 -13.344 1 39.47 23 VAL B O 1
ATOM 1610 N N . SER B 1 24 ? -10.438 -46.5 -12.164 1 37.78 24 SER B N 1
ATOM 1611 C CA . SER B 1 24 ? -10.758 -45.438 -13.117 1 37.78 24 SER B CA 1
ATOM 1612 C C . SER B 1 24 ? -9.492 -44.781 -13.672 1 37.78 24 SER B C 1
ATOM 1614 O O . SER B 1 24 ? -8.648 -44.312 -12.914 1 37.78 24 SER B O 1
ATOM 1616 N N . CYS B 1 25 ? -8.828 -45.344 -14.633 1 40.06 25 CYS B N 1
ATOM 1617 C CA . CYS B 1 25 ? -7.824 -44.688 -15.461 1 40.06 25 CYS B CA 1
ATOM 1618 C C . CYS B 1 25 ? -8.055 -43.188 -15.508 1 40.06 25 CYS B C 1
ATOM 1620 O O . CYS B 1 25 ? -8.969 -42.719 -16.188 1 40.06 25 CYS B O 1
ATOM 1622 N N . GLN B 1 26 ? -8.289 -42.531 -14.414 1 40.03 26 GLN B N 1
ATOM 1623 C CA . GLN B 1 26 ? -8.273 -41.094 -14.562 1 40.03 26 GLN B CA 1
ATOM 1624 C C . GLN B 1 26 ? -7.352 -40.656 -15.695 1 40.03 26 GLN B C 1
ATOM 1626 O O . GLN B 1 26 ? -6.238 -41.188 -15.828 1 40.03 26 GLN B O 1
ATOM 1631 N N . LYS B 1 27 ? -7.773 -40.594 -16.859 1 46.09 27 LYS B N 1
ATOM 1632 C CA . LYS B 1 27 ? -7.004 -39.938 -17.922 1 46.09 27 LYS B CA 1
ATOM 1633 C C . LYS B 1 27 ? -5.824 -39.156 -17.359 1 46.09 27 LYS B C 1
ATOM 1635 O O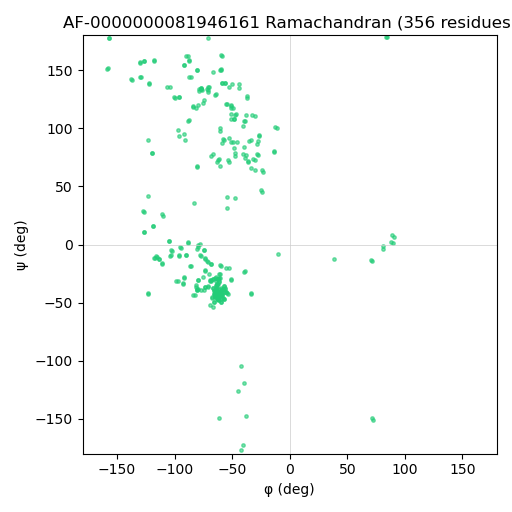 . LYS B 1 27 ? -5.996 -38.344 -16.453 1 46.09 27 LYS B O 1
ATOM 1640 N N . PRO B 1 28 ? -4.566 -39.594 -17.344 1 48.12 28 PRO B N 1
ATOM 1641 C CA . PRO B 1 28 ? -3.439 -38.812 -16.844 1 48.12 28 PRO B CA 1
ATOM 1642 C C . PRO B 1 28 ? -3.627 -37.312 -17.031 1 48.12 28 PRO B C 1
ATOM 1644 O O . PRO B 1 28 ? -3.836 -36.844 -18.156 1 48.12 28 PRO B O 1
ATOM 1647 N N . GLU B 1 29 ? -4.496 -36.656 -16.266 1 57.59 29 GLU B N 1
ATOM 1648 C CA . GLU B 1 29 ? -4.547 -35.219 -16.391 1 57.59 29 GLU B CA 1
ATOM 1649 C C . GLU B 1 29 ? -3.205 -34.656 -16.859 1 57.59 29 GLU B C 1
ATOM 1651 O O . GLU B 1 29 ? -2.162 -35 -16.281 1 57.59 29 GLU B O 1
ATOM 1656 N N . GLU B 1 30 ? -3.004 -34.438 -18.172 1 72.12 30 GLU B N 1
ATOM 1657 C CA . GLU B 1 30 ? -1.795 -33.875 -18.75 1 72.12 30 GLU B CA 1
ATOM 1658 C C . GLU B 1 30 ? -1.153 -32.875 -17.797 1 72.12 30 GLU B C 1
ATOM 1660 O O . GLU B 1 30 ? -1.844 -32.031 -17.203 1 72.12 30 GLU B O 1
ATOM 1665 N N . SER B 1 31 ? 0.058 -33.25 -17.234 1 90.38 31 SER B N 1
ATOM 1666 C CA . SER B 1 31 ? 0.836 -32.375 -16.359 1 90.38 31 SER B CA 1
ATOM 1667 C C . SER B 1 31 ? 0.768 -30.922 -16.797 1 90.38 31 SER B C 1
ATOM 1669 O O . SER B 1 31 ? 0.777 -30.641 -18 1 90.38 31 SER B O 1
ATOM 1671 N N . ARG B 1 32 ? 0.434 -30.047 -15.953 1 93.38 32 ARG B N 1
ATOM 1672 C CA . ARG B 1 32 ? 0.377 -28.609 -16.25 1 93.38 32 ARG B CA 1
ATOM 1673 C C . ARG B 1 32 ? 1.768 -27.984 -16.203 1 93.38 32 ARG B C 1
ATOM 1675 O O . ARG B 1 32 ? 1.915 -26.766 -16.359 1 93.38 32 ARG B O 1
ATOM 1682 N N . ILE B 1 33 ? 2.658 -28.781 -15.891 1 91.38 33 ILE B N 1
ATOM 1683 C CA . ILE B 1 33 ? 4.016 -28.297 -15.695 1 91.38 33 ILE B CA 1
ATOM 1684 C C . ILE B 1 33 ? 4.746 -28.25 -17.047 1 91.38 33 ILE B C 1
ATOM 1686 O O . ILE B 1 33 ? 4.559 -29.125 -17.891 1 91.38 33 ILE B O 1
ATOM 1690 N N . GLY B 1 34 ? 5.578 -27.25 -17.172 1 91.5 34 GLY B N 1
ATOM 1691 C CA . GLY B 1 34 ? 6.461 -27.172 -18.328 1 91.5 34 GLY B CA 1
ATOM 1692 C C . GLY B 1 34 ? 5.84 -26.469 -19.516 1 91.5 34 GLY B C 1
ATOM 1693 O O . GLY B 1 34 ? 6.461 -26.344 -20.578 1 91.5 34 GLY B O 1
ATOM 1694 N N . HIS B 1 35 ? 4.648 -25.984 -19.391 1 94.56 35 HIS B N 1
ATOM 1695 C CA . HIS B 1 35 ? 3.969 -25.266 -20.453 1 94.56 35 HIS B CA 1
ATOM 1696 C C . HIS B 1 35 ? 2.881 -24.359 -19.906 1 94.56 35 HIS B C 1
ATOM 1698 O O . HIS B 1 35 ? 2.668 -24.297 -18.688 1 94.56 35 HIS B O 1
ATOM 1704 N N . VAL B 1 36 ? 2.178 -23.578 -20.844 1 97.44 36 VAL B N 1
ATOM 1705 C CA . VAL B 1 36 ? 1.128 -22.656 -20.406 1 97.44 36 VAL B CA 1
ATOM 1706 C C . VAL B 1 36 ? -0.15 -22.922 -21.203 1 97.44 36 VAL B C 1
ATOM 1708 O O . VAL B 1 36 ? -0.939 -22.016 -21.438 1 97.44 36 VAL B O 1
ATOM 1711 N N . GLN B 1 37 ? -0.391 -24.078 -21.656 1 97 37 GLN B N 1
ATOM 1712 C CA . GLN B 1 37 ? -1.568 -24.406 -22.453 1 97 37 GLN B CA 1
ATOM 1713 C C . GLN B 1 37 ? -2.854 -24.141 -21.688 1 97 37 GLN B C 1
ATOM 1715 O O . GLN B 1 37 ? -3.922 -23.984 -22.281 1 97 37 GLN B O 1
ATOM 1720 N N . TRP B 1 38 ? -2.701 -24.031 -20.391 1 97.19 38 TRP B N 1
ATOM 1721 C CA . TRP B 1 38 ? -3.832 -23.781 -19.5 1 97.19 38 TRP B CA 1
ATOM 1722 C C . TRP B 1 38 ? -4.074 -22.281 -19.344 1 97.19 38 TRP B C 1
ATOM 1724 O O . TRP B 1 38 ? -5.031 -21.875 -18.688 1 97.19 38 TRP B O 1
ATOM 1734 N N . CYS B 1 39 ? -3.264 -21.5 -20.031 1 98.19 39 CYS B N 1
ATOM 1735 C CA . CYS B 1 39 ? -3.359 -20.047 -19.891 1 98.19 39 CYS B CA 1
ATOM 1736 C C . CYS B 1 39 ? -4.559 -19.5 -20.656 1 98.19 39 CYS B C 1
ATOM 1738 O O . CYS B 1 39 ? -4.754 -19.844 -21.828 1 98.19 39 CYS B O 1
ATOM 1740 N N . LEU B 1 40 ? -5.305 -18.656 -20.016 1 97.62 40 LEU B N 1
ATOM 1741 C CA . LEU B 1 40 ? -6.496 -18.078 -20.625 1 97.62 40 LEU B CA 1
ATOM 1742 C C . LEU B 1 40 ? -6.344 -16.562 -20.797 1 97.62 40 LEU B C 1
ATOM 1744 O O . LEU B 1 40 ? -7.172 -15.922 -21.438 1 97.62 40 LEU B O 1
ATOM 1748 N N . CYS B 1 41 ? -5.328 -15.977 -20.219 1 97.69 41 CYS B N 1
ATOM 1749 C CA . CYS B 1 41 ? -5.227 -14.523 -20.219 1 97.69 41 CYS B CA 1
ATOM 1750 C C . CYS B 1 41 ? -4.078 -14.055 -21.094 1 97.69 41 CYS B C 1
ATOM 1752 O O . CYS B 1 41 ? -3.994 -12.867 -21.422 1 97.69 41 CYS B O 1
ATOM 1754 N N . GLY B 1 42 ? -3.217 -14.945 -21.391 1 97.62 42 GLY B N 1
ATOM 1755 C CA . GLY B 1 42 ? -2.133 -14.609 -22.297 1 97.62 42 GLY B CA 1
ATOM 1756 C C . GLY B 1 42 ? -0.899 -14.086 -21.594 1 97.62 42 GLY B C 1
ATOM 1757 O O . GLY B 1 42 ? 0.068 -13.68 -22.234 1 97.62 42 GLY B O 1
ATOM 1758 N N . SER B 1 43 ? -0.848 -14.109 -20.234 1 98.19 43 SER B N 1
ATOM 1759 C CA . SER B 1 43 ? 0.247 -13.5 -19.5 1 98.19 43 SER B CA 1
ATOM 1760 C C . SER B 1 43 ? 0.884 -14.5 -18.531 1 98.19 43 SER B C 1
ATOM 1762 O O . SER B 1 43 ? 1.681 -14.117 -17.672 1 98.19 43 SER B O 1
ATOM 1764 N N . CYS B 1 44 ? 0.537 -15.734 -18.656 1 98.06 44 CYS B N 1
ATOM 1765 C CA . CYS B 1 44 ? 1.059 -16.75 -17.75 1 98.06 44 CYS B CA 1
ATOM 1766 C C . CYS B 1 44 ? 2.385 -17.312 -18.25 1 98.06 44 CYS B C 1
ATOM 1768 O O . CYS B 1 44 ? 2.73 -17.125 -19.422 1 98.06 44 CYS B O 1
ATOM 1770 N N . VAL B 1 45 ? 3.182 -17.891 -17.312 1 96.75 45 VAL B N 1
ATOM 1771 C CA . VAL B 1 45 ? 4.43 -18.562 -17.641 1 96.75 45 VAL B CA 1
ATOM 1772 C C . VAL B 1 45 ? 4.449 -19.953 -16.984 1 96.75 45 VAL B C 1
ATOM 1774 O O . VAL B 1 45 ? 3.717 -20.203 -16.016 1 96.75 45 VAL B O 1
ATOM 1777 N N . PRO B 1 46 ? 5.25 -20.859 -17.562 1 95.12 46 PRO B N 1
ATOM 1778 C CA . PRO B 1 46 ? 5.344 -22.172 -16.922 1 95.12 46 PRO B CA 1
ATOM 1779 C C . PRO B 1 46 ? 5.828 -22.109 -15.484 1 95.12 46 PRO B C 1
ATOM 1781 O O . PRO B 1 46 ? 6.734 -21.328 -15.164 1 95.12 46 PRO B O 1
ATOM 1784 N N . MET B 1 47 ? 5.215 -22.906 -14.656 1 92 47 MET B N 1
ATOM 1785 C CA . MET B 1 47 ? 5.523 -22.906 -13.234 1 92 47 MET B CA 1
ATOM 1786 C C . MET B 1 47 ? 6.062 -24.266 -12.789 1 92 47 MET B C 1
ATOM 1788 O O . MET B 1 47 ? 5.84 -25.281 -13.461 1 92 47 MET B O 1
ATOM 1792 N N . PRO B 1 48 ? 6.797 -24.312 -11.664 1 86.81 48 PRO B N 1
ATOM 1793 C CA . PRO B 1 48 ? 7.469 -25.547 -11.242 1 86.81 48 PRO B CA 1
ATOM 1794 C C . PRO B 1 48 ? 6.504 -26.594 -10.695 1 86.81 48 PRO B C 1
ATOM 1796 O O . PRO B 1 48 ? 6.832 -27.781 -10.641 1 86.81 48 PRO B O 1
ATOM 1799 N N . THR B 1 49 ? 5.309 -26.125 -10.227 1 86.44 49 THR B N 1
ATOM 1800 C CA . THR B 1 49 ? 4.367 -27.094 -9.656 1 86.44 49 THR B CA 1
ATOM 1801 C C . THR B 1 49 ? 3.002 -26.969 -10.328 1 86.44 49 THR B C 1
ATOM 1803 O O . THR B 1 49 ? 2.693 -25.953 -10.953 1 86.44 49 THR B O 1
ATOM 1806 N N . GLU B 1 50 ? 2.289 -28.078 -10.203 1 88.69 50 GLU B N 1
ATOM 1807 C CA . GLU B 1 50 ? 0.941 -28.094 -10.758 1 88.69 50 GLU B CA 1
ATOM 1808 C C . GLU B 1 50 ? 0.058 -27.047 -10.086 1 88.69 50 GLU B C 1
ATOM 1810 O O . GLU B 1 50 ? -0.72 -26.359 -10.758 1 88.69 50 GLU B O 1
ATOM 1815 N N . LYS B 1 51 ? 0.186 -26.844 -8.812 1 88 51 LYS B N 1
ATOM 1816 C CA . LYS B 1 51 ? -0.624 -25.922 -8.023 1 88 51 LYS B CA 1
ATOM 1817 C C . LYS B 1 51 ? -0.41 -24.484 -8.469 1 88 51 LYS B C 1
ATOM 1819 O O . LYS B 1 51 ? -1.351 -23.688 -8.492 1 88 51 LYS B O 1
ATOM 1824 N N . GLU B 1 52 ? 0.741 -24.172 -8.844 1 91.44 52 GLU B N 1
ATOM 1825 C CA . GLU B 1 52 ? 1.096 -22.812 -9.234 1 91.44 52 GLU B CA 1
ATOM 1826 C C . GLU B 1 52 ? 0.792 -22.562 -10.711 1 91.44 52 GLU B C 1
ATOM 1828 O O . GLU B 1 52 ? 0.784 -21.422 -11.164 1 91.44 52 GLU B O 1
ATOM 1833 N N . SER B 1 53 ? 0.66 -23.656 -11.398 1 94.62 53 SER B N 1
ATOM 1834 C CA . SER B 1 53 ? 0.356 -23.547 -12.82 1 94.62 53 SER B CA 1
ATOM 1835 C C . SER B 1 53 ? -1.127 -23.281 -13.055 1 94.62 53 SER B C 1
ATOM 1837 O O . SER B 1 53 ? -1.831 -24.109 -13.641 1 94.62 53 SER B O 1
ATOM 1839 N N . VAL B 1 54 ? -1.52 -22.094 -12.633 1 96.31 54 VAL B N 1
ATOM 1840 C CA . VAL B 1 54 ? -2.918 -21.688 -12.719 1 96.31 54 VAL B CA 1
ATOM 1841 C C . VAL B 1 54 ? -3.006 -20.234 -13.195 1 96.31 54 VAL B C 1
ATOM 1843 O O . VAL B 1 54 ? -2.178 -19.406 -12.82 1 96.31 54 VAL B O 1
ATOM 1846 N N . CYS B 1 55 ? -4.031 -19.984 -14.039 1 97.62 55 CYS B N 1
ATOM 1847 C CA . CYS B 1 55 ? -4.285 -18.656 -14.594 1 97.62 55 CYS B CA 1
ATOM 1848 C C . CYS B 1 55 ? -5.254 -17.875 -13.719 1 97.62 55 CYS B C 1
ATOM 1850 O O . CYS B 1 55 ? -6.109 -18.469 -13.055 1 97.62 55 CYS B O 1
ATOM 1852 N N . CYS B 1 56 ? -5.164 -16.531 -13.797 1 97.5 56 CYS B N 1
ATOM 1853 C CA . CYS B 1 56 ? -6.082 -15.695 -13.039 1 97.5 56 CYS B CA 1
ATOM 1854 C C . CYS B 1 56 ? -7.523 -15.938 -13.461 1 97.5 56 CYS B C 1
ATOM 1856 O O . CYS B 1 56 ? -8.438 -15.883 -12.633 1 97.5 56 CYS B O 1
ATOM 1858 N N . LYS B 1 57 ? -7.746 -16.328 -14.68 1 97 57 LYS B N 1
ATOM 1859 C CA . LYS B 1 57 ? -9.094 -16.516 -15.211 1 97 57 LYS B CA 1
ATOM 1860 C C . LYS B 1 57 ? -9.711 -17.812 -14.711 1 97 57 LYS B C 1
ATOM 1862 O O . LYS B 1 57 ? -10.914 -18.047 -14.875 1 97 57 LYS B O 1
ATOM 1867 N N . GLU B 1 58 ? -8.891 -18.594 -14.102 1 95.38 58 GLU B N 1
ATOM 1868 C CA . GLU B 1 58 ? -9.375 -19.891 -13.617 1 95.38 58 GLU B CA 1
ATOM 1869 C C . GLU B 1 58 ? -9.766 -19.812 -12.148 1 95.38 58 GLU B C 1
ATOM 1871 O O . GLU B 1 58 ? -10.344 -20.766 -11.602 1 95.38 58 GLU B O 1
ATOM 1876 N N . LEU B 1 59 ? -9.453 -18.781 -11.531 1 93.81 59 LEU B N 1
ATOM 1877 C CA . LEU B 1 59 ? -9.609 -18.688 -10.078 1 93.81 59 LEU B CA 1
ATOM 1878 C C . LEU B 1 59 ? -10.883 -17.938 -9.711 1 93.81 59 LEU B C 1
ATOM 1880 O O . LEU B 1 59 ? -11.031 -16.766 -10.062 1 93.81 59 LEU B O 1
ATOM 1884 N N . ASN B 1 60 ? -11.695 -18.547 -8.906 1 90.5 60 ASN B N 1
ATOM 1885 C CA . ASN B 1 60 ? -13.008 -18 -8.578 1 90.5 60 ASN B CA 1
ATOM 1886 C C . ASN B 1 60 ? -12.906 -16.766 -7.691 1 90.5 60 ASN B C 1
ATOM 1888 O O . ASN B 1 60 ? -13.656 -15.805 -7.871 1 90.5 60 ASN B O 1
ATOM 1892 N N . PHE B 1 61 ? -11.969 -16.75 -6.82 1 87.88 61 PHE B N 1
ATOM 1893 C CA . PHE B 1 61 ? -11.914 -15.68 -5.844 1 87.88 61 PHE B CA 1
ATOM 1894 C C . PHE B 1 61 ? -11.477 -14.375 -6.5 1 87.88 61 PHE B C 1
ATOM 1896 O O . PHE B 1 61 ? -11.648 -13.297 -5.926 1 87.88 61 PHE B O 1
ATOM 1903 N N . ILE B 1 62 ? -10.961 -14.453 -7.707 1 92.75 62 ILE B N 1
ATOM 1904 C CA . ILE B 1 62 ? -10.5 -13.258 -8.414 1 92.75 62 ILE B CA 1
ATOM 1905 C C . ILE B 1 62 ? -11.516 -12.875 -9.484 1 92.75 62 ILE B C 1
ATOM 1907 O O . ILE B 1 62 ? -11.438 -11.789 -10.055 1 92.75 62 ILE B O 1
ATOM 1911 N N . SER B 1 63 ? -12.43 -13.672 -9.742 1 90.69 63 SER B N 1
ATOM 1912 C CA . SER B 1 63 ? -13.336 -13.539 -10.883 1 90.69 63 SER B CA 1
ATOM 1913 C C . SER B 1 63 ? -14.031 -12.18 -10.883 1 90.69 63 SER B C 1
ATOM 1915 O O . SER B 1 63 ? -14.125 -11.531 -11.93 1 90.69 63 SER B O 1
ATOM 1917 N N . ALA B 1 64 ? -14.43 -11.742 -9.727 1 89.06 64 ALA B N 1
ATOM 1918 C CA . ALA B 1 64 ? -15.133 -10.469 -9.641 1 89.06 64 ALA B CA 1
ATOM 1919 C C . ALA B 1 64 ? -14.195 -9.305 -9.969 1 89.06 64 ALA B C 1
ATOM 1921 O O . ALA B 1 64 ? -14.617 -8.32 -10.578 1 89.06 64 ALA B O 1
ATOM 1922 N N . THR B 1 65 ? -12.961 -9.469 -9.648 1 90.44 65 THR B N 1
ATOM 1923 C CA . THR B 1 65 ? -11.969 -8.414 -9.836 1 90.44 65 THR B CA 1
ATOM 1924 C C . THR B 1 65 ? -11.516 -8.359 -11.297 1 90.44 65 THR B C 1
ATOM 1926 O O . THR B 1 65 ? -11.203 -7.281 -11.812 1 90.44 65 THR B O 1
ATOM 1929 N N . VAL B 1 66 ? -11.531 -9.516 -11.969 1 91 66 VAL B N 1
ATOM 1930 C CA . VAL B 1 66 ? -10.953 -9.594 -13.305 1 91 66 VAL B CA 1
ATOM 1931 C C . VAL B 1 66 ? -12.062 -9.648 -14.344 1 91 66 VAL B C 1
ATOM 1933 O O . VAL B 1 66 ? -11.797 -9.719 -15.547 1 91 66 VAL B O 1
ATOM 1936 N N . HIS B 1 67 ? -13.273 -9.57 -14.07 1 87.31 67 HIS B N 1
ATOM 1937 C CA . HIS B 1 67 ? -14.406 -9.82 -14.953 1 87.31 67 HIS B CA 1
ATOM 1938 C C . HIS B 1 67 ? -14.305 -8.992 -16.234 1 87.31 67 HIS B C 1
ATOM 1940 O O . HIS B 1 67 ? -14.5 -9.516 -17.328 1 87.31 67 HIS B O 1
ATOM 1946 N N . ASP B 1 68 ? -13.961 -7.84 -16.234 1 92.5 68 ASP B N 1
ATOM 1947 C CA . ASP B 1 68 ? -13.922 -7.008 -17.422 1 92.5 68 ASP B CA 1
ATOM 1948 C C . ASP B 1 68 ? -12.477 -6.68 -17.812 1 92.5 68 ASP B C 1
ATOM 1950 O O . ASP B 1 68 ? -12.219 -5.668 -18.469 1 92.5 68 ASP B O 1
ATOM 1954 N N . LEU B 1 69 ? -11.602 -7.59 -17.406 1 97.19 69 LEU B N 1
ATOM 1955 C CA . LEU B 1 69 ? -10.188 -7.379 -17.703 1 97.19 69 LEU B CA 1
ATOM 1956 C C . LEU B 1 69 ? -9.57 -8.625 -18.328 1 97.19 69 LEU B C 1
ATOM 1958 O O . LEU B 1 69 ? -10.008 -9.742 -18.062 1 97.19 69 LEU B O 1
ATOM 1962 N N . PRO B 1 70 ? -8.672 -8.445 -19.25 1 97.31 70 PRO B N 1
ATOM 1963 C CA . PRO B 1 70 ? -8.031 -9.617 -19.859 1 97.31 70 PRO B CA 1
ATOM 1964 C C . PRO B 1 70 ? -7.215 -10.422 -18.859 1 97.31 70 PRO B C 1
ATOM 1966 O O . PRO B 1 70 ? -7.059 -11.633 -19.016 1 97.31 70 PRO B O 1
ATOM 1969 N N . CYS B 1 71 ? -6.699 -9.758 -17.828 1 97.94 71 CYS B N 1
ATOM 1970 C CA . CYS B 1 71 ? -5.785 -10.328 -16.844 1 97.94 71 CYS B CA 1
ATOM 1971 C C . CYS B 1 71 ? -5.797 -9.516 -15.562 1 97.94 71 CYS B C 1
ATOM 1973 O O . CYS B 1 71 ? -6.051 -8.312 -15.578 1 97.94 71 CYS B O 1
ATOM 1975 N N . ILE B 1 72 ? -5.523 -10.156 -14.445 1 98.19 72 ILE B N 1
ATOM 1976 C CA . ILE B 1 72 ? -5.43 -9.453 -13.172 1 98.19 72 ILE B CA 1
ATOM 1977 C C . ILE B 1 72 ? -4.293 -8.438 -13.219 1 98.19 72 ILE B C 1
ATOM 1979 O O . ILE B 1 72 ? -4.367 -7.379 -12.594 1 98.19 72 ILE B O 1
ATOM 1983 N N . ALA B 1 73 ? -3.281 -8.672 -13.961 1 97.75 73 ALA B N 1
ATOM 1984 C CA . ALA B 1 73 ? -2.131 -7.781 -14.086 1 97.75 73 ALA B CA 1
ATOM 1985 C C . ALA B 1 73 ? -2.514 -6.492 -14.805 1 97.75 73 ALA B C 1
ATOM 1987 O O . ALA B 1 73 ? -1.771 -5.508 -14.758 1 97.75 73 ALA B O 1
ATOM 1988 N N . ALA B 1 74 ? -3.623 -6.547 -15.461 1 97.5 74 ALA B N 1
ATOM 1989 C CA . ALA B 1 74 ? -4.094 -5.359 -16.172 1 97.5 74 ALA B CA 1
ATOM 1990 C C . ALA B 1 74 ? -4.988 -4.508 -15.273 1 97.5 74 ALA B C 1
ATOM 1992 O O . ALA B 1 74 ? -5.414 -3.418 -15.672 1 97.5 74 ALA B O 1
ATOM 1993 N N . HIS B 1 75 ? -5.352 -5.004 -14.133 1 97.75 75 HIS B N 1
ATOM 1994 C CA . HIS B 1 75 ? -6.152 -4.219 -13.195 1 97.75 75 HIS B CA 1
ATOM 1995 C C . HIS B 1 75 ? -5.465 -2.904 -12.852 1 97.75 75 HIS B C 1
ATOM 1997 O O . HIS B 1 75 ? -4.258 -2.879 -12.594 1 97.75 75 HIS B O 1
ATOM 2003 N N . PRO B 1 76 ? -6.195 -1.868 -12.781 1 96.62 76 PRO B N 1
ATOM 2004 C CA . PRO B 1 76 ? -5.586 -0.553 -12.57 1 96.62 76 PRO B CA 1
ATOM 2005 C C . PRO B 1 76 ? -4.816 -0.463 -11.258 1 96.62 76 PRO B C 1
ATOM 2007 O O . PRO B 1 76 ? -3.877 0.326 -11.141 1 96.62 76 PRO B O 1
ATOM 2010 N N . SER B 1 77 ? -5.184 -1.264 -10.312 1 97.94 77 SER B N 1
ATOM 2011 C CA . SER B 1 77 ? -4.547 -1.189 -9 1 97.94 77 SER B CA 1
ATOM 2012 C C . SER B 1 77 ? -3.402 -2.189 -8.883 1 97.94 77 SER B C 1
ATOM 2014 O O . SER B 1 77 ? -2.686 -2.207 -7.879 1 97.94 77 SER B O 1
ATOM 2016 N N . PHE B 1 78 ? -3.189 -2.988 -9.891 1 98.5 78 PHE B N 1
ATOM 2017 C CA . PHE B 1 78 ? -2.215 -4.062 -9.742 1 98.5 78 PHE B CA 1
ATOM 2018 C C . PHE B 1 78 ? -0.824 -3.504 -9.477 1 98.5 78 PHE B C 1
ATOM 2020 O O . PHE B 1 78 ? -0.147 -3.924 -8.539 1 98.5 78 PHE B O 1
ATOM 2027 N N . ASN B 1 79 ? -0.439 -2.527 -10.266 1 98.62 79 ASN B N 1
ATOM 2028 C CA . ASN B 1 79 ? 0.888 -1.941 -10.102 1 98.62 79 ASN B CA 1
ATOM 2029 C C . ASN B 1 79 ? 1.035 -1.252 -8.75 1 98.62 79 ASN B C 1
ATOM 2031 O O . ASN B 1 79 ? 2.074 -1.37 -8.102 1 98.62 79 ASN B O 1
ATOM 2035 N N . ALA B 1 80 ? 0.028 -0.642 -8.375 1 98.69 80 ALA B N 1
ATOM 2036 C CA . ALA B 1 80 ? 0.066 0.05 -7.09 1 98.69 80 ALA B CA 1
ATOM 2037 C C . ALA B 1 80 ? 0.199 -0.94 -5.938 1 98.69 80 ALA B C 1
ATOM 2039 O O . ALA B 1 80 ? 1.051 -0.772 -5.059 1 98.69 80 ALA B O 1
ATOM 2040 N N . VAL B 1 81 ? -0.498 -1.987 -5.98 1 98.44 81 VAL B N 1
ATOM 2041 C CA . VAL B 1 81 ? -0.598 -2.91 -4.855 1 98.44 81 VAL B CA 1
ATOM 2042 C C . VAL B 1 81 ? 0.621 -3.828 -4.828 1 98.44 81 VAL B C 1
ATOM 2044 O O . VAL B 1 81 ? 1.222 -4.043 -3.773 1 98.44 81 VAL B O 1
ATOM 2047 N N . CYS B 1 82 ? 1.064 -4.254 -5.992 1 98.25 82 CYS B N 1
ATOM 2048 C CA . CYS B 1 82 ? 1.962 -5.402 -5.992 1 98.25 82 CYS B CA 1
ATOM 2049 C C . CYS B 1 82 ? 3.355 -5.008 -6.469 1 98.25 82 CYS B C 1
ATOM 2051 O O . CYS B 1 82 ? 4.312 -5.766 -6.297 1 98.25 82 CYS B O 1
ATOM 2053 N N . ILE B 1 83 ? 3.486 -3.764 -7.059 1 98.62 83 ILE B N 1
ATOM 2054 C CA . ILE B 1 83 ? 4.723 -3.453 -7.766 1 98.62 83 ILE B CA 1
ATOM 2055 C C . ILE B 1 83 ? 5.355 -2.195 -7.176 1 98.62 83 ILE B C 1
ATOM 2057 O O . ILE B 1 83 ? 6.57 -2.131 -6.988 1 98.62 83 ILE B O 1
ATOM 2061 N N . ASN B 1 84 ? 4.617 -1.207 -6.879 1 98.62 84 ASN B N 1
ATOM 2062 C CA . ASN B 1 84 ? 5.113 0.102 -6.469 1 98.62 84 ASN B CA 1
ATOM 2063 C C . ASN B 1 84 ? 6.059 -0.007 -5.273 1 98.62 84 ASN B C 1
ATOM 2065 O O . ASN B 1 84 ? 5.664 -0.479 -4.207 1 98.62 84 ASN B O 1
ATOM 2069 N N . PRO B 1 85 ? 7.293 0.467 -5.48 1 97.06 85 PRO B N 1
ATOM 2070 C CA . PRO B 1 85 ? 8.281 0.234 -4.426 1 97.06 85 PRO B CA 1
ATOM 2071 C C . PRO B 1 85 ? 7.957 0.979 -3.135 1 97.06 85 PRO B C 1
ATOM 2073 O O . PRO B 1 85 ? 8.312 0.518 -2.047 1 97.06 85 PRO B O 1
ATOM 2076 N N . ASP B 1 86 ? 7.305 2.113 -3.242 1 96.81 86 ASP B N 1
ATOM 2077 C CA . ASP B 1 86 ? 6.973 2.883 -2.049 1 96.81 86 ASP B CA 1
ATOM 2078 C C . ASP B 1 86 ? 5.832 2.227 -1.271 1 96.81 86 ASP B C 1
ATOM 2080 O O . ASP B 1 86 ? 5.816 2.26 -0.038 1 96.81 86 ASP B O 1
ATOM 2084 N N . VAL B 1 87 ? 4.902 1.658 -1.971 1 98.06 87 VAL B N 1
ATOM 2085 C CA . VAL B 1 87 ? 3.842 0.892 -1.328 1 98.06 87 VAL B CA 1
ATOM 2086 C C . VAL B 1 87 ? 4.434 -0.337 -0.642 1 98.06 87 VAL B C 1
ATOM 2088 O O . VAL B 1 87 ? 4.109 -0.626 0.513 1 98.06 87 VAL B O 1
ATOM 2091 N N . LEU B 1 88 ? 5.293 -1.007 -1.324 1 96.12 88 LEU B N 1
ATOM 2092 C CA . LEU B 1 88 ? 5.926 -2.193 -0.755 1 96.12 88 LEU B CA 1
ATOM 2093 C C . LEU B 1 88 ? 6.754 -1.831 0.472 1 96.12 88 LEU B C 1
ATOM 2095 O O . LEU B 1 88 ? 6.793 -2.586 1.445 1 96.12 88 LEU B O 1
ATOM 2099 N N . TRP B 1 89 ? 7.348 -0.695 0.463 1 93.44 89 TRP B N 1
ATOM 2100 C CA . TRP B 1 89 ? 8.109 -0.209 1.61 1 93.44 89 TRP B CA 1
ATOM 2101 C C . TRP B 1 89 ? 7.191 0.038 2.805 1 93.44 89 TRP B C 1
ATOM 2103 O O . TRP B 1 89 ? 7.465 -0.432 3.912 1 93.44 89 TRP B O 1
ATOM 2113 N N . ALA B 1 90 ? 6.105 0.756 2.555 1 92.56 90 ALA B N 1
ATOM 2114 C CA . ALA B 1 90 ? 5.176 1.035 3.645 1 92.56 90 ALA B CA 1
ATOM 2115 C C . ALA B 1 90 ? 4.633 -0.258 4.246 1 92.56 90 ALA B C 1
ATOM 2117 O O . ALA B 1 90 ? 4.465 -0.362 5.461 1 92.56 90 ALA B O 1
ATOM 2118 N N . ALA B 1 91 ? 4.406 -1.174 3.404 1 90.44 91 ALA B N 1
ATOM 2119 C CA . ALA B 1 91 ? 3.916 -2.467 3.873 1 90.44 91 ALA B CA 1
ATOM 2120 C C . ALA B 1 91 ? 4.953 -3.162 4.75 1 90.44 91 ALA B C 1
ATOM 2122 O O . ALA B 1 91 ? 4.617 -3.736 5.789 1 90.44 91 ALA B O 1
ATOM 2123 N N . ARG B 1 92 ? 6.23 -3.115 4.352 1 87.69 92 ARG B N 1
ATOM 2124 C CA . ARG B 1 92 ? 7.312 -3.705 5.133 1 87.69 92 ARG B CA 1
ATOM 2125 C C . ARG B 1 92 ? 7.43 -3.031 6.496 1 87.69 92 ARG B C 1
ATOM 2127 O O . ARG B 1 92 ? 7.609 -3.705 7.516 1 87.69 92 ARG B O 1
ATOM 2134 N N . VAL B 1 93 ? 7.391 -1.774 6.457 1 85.62 93 VAL B N 1
ATOM 2135 C CA . VAL B 1 93 ? 7.488 -0.991 7.684 1 85.62 93 VAL B CA 1
ATOM 2136 C C . VAL B 1 93 ? 6.371 -1.394 8.641 1 85.62 93 VAL B C 1
ATOM 2138 O O . VAL B 1 93 ? 6.617 -1.626 9.828 1 85.62 93 VAL B O 1
ATOM 2141 N N . SER B 1 94 ? 5.199 -1.496 8.156 1 81 94 SER B N 1
ATOM 2142 C CA . SER B 1 94 ? 4.051 -1.841 8.984 1 81 94 SER B CA 1
ATOM 2143 C C . SER B 1 94 ? 4.219 -3.221 9.609 1 81 94 SER B C 1
ATOM 2145 O O . SER B 1 94 ? 3.758 -3.459 10.727 1 81 94 SER B O 1
ATOM 2147 N N . LEU B 1 95 ? 4.867 -4.043 8.906 1 76.31 95 LEU B N 1
ATOM 2148 C CA . LEU B 1 95 ? 5.051 -5.41 9.391 1 76.31 95 LEU B CA 1
ATOM 2149 C C . LEU B 1 95 ? 6.207 -5.484 10.383 1 76.31 95 LEU B C 1
ATOM 2151 O O . LEU B 1 95 ? 6.227 -6.355 11.258 1 76.31 95 LEU B O 1
ATOM 2155 N N . HIS B 1 96 ? 7.219 -4.711 10.117 1 67.25 96 HIS B N 1
ATOM 2156 C CA . HIS B 1 96 ? 8.383 -4.691 10.992 1 67.25 96 HIS B CA 1
ATOM 2157 C C . HIS B 1 96 ? 8.008 -4.223 12.398 1 67.25 96 HIS B C 1
ATOM 2159 O O . HIS B 1 96 ? 8.586 -4.684 13.383 1 67.25 96 HIS B O 1
ATOM 2165 N N . ASP B 1 97 ? 7.293 -3.17 12.516 1 54.56 97 ASP B N 1
ATOM 2166 C CA . ASP B 1 97 ? 6.816 -2.723 13.82 1 54.56 97 ASP B CA 1
ATOM 2167 C C . ASP B 1 97 ? 6.402 -3.908 14.688 1 54.56 97 ASP B C 1
ATOM 2169 O O . ASP B 1 97 ? 6.543 -3.865 15.914 1 54.56 97 ASP B O 1
ATOM 2173 N N . ARG B 1 98 ? 6.121 -4.918 14.016 1 50.72 98 ARG B N 1
ATOM 2174 C CA . ARG B 1 98 ? 5.555 -6.051 14.734 1 50.72 98 ARG B CA 1
ATOM 2175 C C . ARG B 1 98 ? 6.648 -7.016 15.188 1 50.72 98 ARG B C 1
ATOM 2177 O O . ARG B 1 98 ? 6.535 -7.645 16.234 1 50.72 98 ARG B O 1
ATOM 2184 N N . PHE B 1 99 ? 7.812 -7.043 14.398 1 48.81 99 PHE B N 1
ATOM 2185 C CA . PHE B 1 99 ? 8.68 -8.188 14.664 1 48.81 99 PHE B CA 1
ATOM 2186 C C . PHE B 1 99 ? 10.078 -7.723 15.047 1 48.81 99 PHE B C 1
ATOM 2188 O O . PHE B 1 99 ? 10.984 -8.547 15.234 1 48.81 99 PHE B O 1
ATOM 2195 N N . SER B 1 100 ? 10.258 -6.727 15.836 1 46.56 100 SER B N 1
ATOM 2196 C CA . SER B 1 100 ? 11.5 -6.223 16.406 1 46.56 100 SER B CA 1
ATOM 2197 C C . SER B 1 100 ? 12.648 -6.285 15.406 1 46.56 100 SER B C 1
ATOM 2199 O O . SER B 1 100 ? 13.789 -5.969 15.734 1 46.56 100 SER B O 1
ATOM 2201 N N . ALA B 1 101 ? 12.5 -6.973 14.281 1 50.41 101 ALA B N 1
ATOM 2202 C CA . ALA B 1 101 ? 13.68 -7.094 13.43 1 50.41 101 ALA B CA 1
ATOM 2203 C C . ALA B 1 101 ? 14.008 -5.766 12.75 1 50.41 101 ALA B C 1
ATOM 2205 O O . ALA B 1 101 ? 13.117 -4.945 12.516 1 50.41 101 ALA B O 1
ATOM 2206 N N . GLY B 1 102 ? 15.18 -5.293 12.703 1 60.69 102 GLY B N 1
ATOM 2207 C CA . GLY B 1 102 ? 15.727 -4.07 12.141 1 60.69 102 GLY B CA 1
ATOM 2208 C C . GLY B 1 102 ? 15.25 -3.797 10.727 1 60.69 102 GLY B C 1
ATOM 2209 O O . GLY B 1 102 ? 15.109 -4.719 9.922 1 60.69 102 GLY B O 1
ATOM 2210 N N . LEU B 1 103 ? 14.438 -2.771 10.5 1 71.12 103 LEU B N 1
ATOM 2211 C CA . LEU B 1 103 ? 14.109 -2.316 9.148 1 71.12 103 LEU B CA 1
ATOM 2212 C C . LEU B 1 103 ? 15.375 -2.092 8.328 1 71.12 103 LEU B C 1
ATOM 2214 O O . LEU B 1 103 ? 16.328 -1.476 8.812 1 71.12 103 LEU B O 1
ATOM 2218 N N . PRO B 1 104 ? 15.438 -2.889 7.203 1 72.25 104 PRO B N 1
ATOM 2219 C CA . PRO B 1 104 ? 16.594 -2.621 6.352 1 72.25 104 PRO B CA 1
ATOM 2220 C C . PRO B 1 104 ? 16.641 -1.177 5.859 1 72.25 104 PRO B C 1
ATOM 2222 O O . PRO B 1 104 ? 15.648 -0.454 5.953 1 72.25 104 PRO B O 1
ATOM 2225 N N . ASN B 1 105 ? 17.859 -0.913 5.43 1 80.94 105 ASN B N 1
ATOM 2226 C CA . ASN B 1 105 ? 17.984 0.363 4.734 1 80.94 105 ASN B CA 1
ATOM 2227 C C . ASN B 1 105 ? 17.156 0.389 3.449 1 80.94 105 ASN B C 1
ATOM 2229 O O . ASN B 1 105 ? 17.25 -0.526 2.629 1 80.94 105 ASN B O 1
ATOM 2233 N N . ARG B 1 106 ? 16.406 1.362 3.303 1 84 106 ARG B N 1
ATOM 2234 C CA . ARG B 1 106 ? 15.492 1.477 2.168 1 84 106 ARG B CA 1
ATOM 2235 C C . ARG B 1 106 ? 16.25 1.41 0.847 1 84 106 ARG B C 1
ATOM 2237 O O . ARG B 1 106 ? 15.773 0.824 -0.125 1 84 106 ARG B O 1
ATOM 2244 N N . GLY B 1 107 ? 17.391 1.954 0.849 1 84.94 107 GLY B N 1
ATOM 2245 C CA . GLY B 1 107 ? 18.203 1.971 -0.361 1 84.94 107 GLY B CA 1
ATOM 2246 C C . GLY B 1 107 ? 18.828 0.628 -0.673 1 84.94 107 GLY B C 1
ATOM 2247 O O . GLY B 1 107 ? 19.391 0.434 -1.758 1 84.94 107 GLY B O 1
ATOM 2248 N N . GLN B 1 108 ? 18.672 -0.373 0.192 1 87 108 GLN B N 1
ATOM 2249 C CA . GLN B 1 108 ? 19.344 -1.657 0.02 1 87 108 GLN B CA 1
ATOM 2250 C C . GLN B 1 108 ? 18.328 -2.791 -0.133 1 87 108 GLN B C 1
ATOM 2252 O O . GLN B 1 108 ? 18.672 -3.965 -0.013 1 87 108 GLN B O 1
ATOM 2257 N N . ILE B 1 109 ? 17.172 -2.379 -0.396 1 89.44 109 ILE B N 1
ATOM 2258 C CA . ILE B 1 109 ? 16.141 -3.404 -0.557 1 89.44 109 ILE B CA 1
ATOM 2259 C C . ILE B 1 109 ? 16.375 -4.168 -1.858 1 89.44 109 ILE B C 1
ATOM 2261 O O . ILE B 1 109 ? 16.562 -3.562 -2.916 1 89.44 109 ILE B O 1
ATOM 2265 N N . THR B 1 110 ? 16.344 -5.512 -1.78 1 89.56 110 THR B N 1
ATOM 2266 C CA . THR B 1 110 ? 16.641 -6.359 -2.928 1 89.56 110 THR B CA 1
ATOM 2267 C C . THR B 1 110 ? 15.383 -6.637 -3.744 1 89.56 110 THR B C 1
ATOM 2269 O O . THR B 1 110 ? 14.266 -6.477 -3.246 1 89.56 110 THR B O 1
ATOM 2272 N N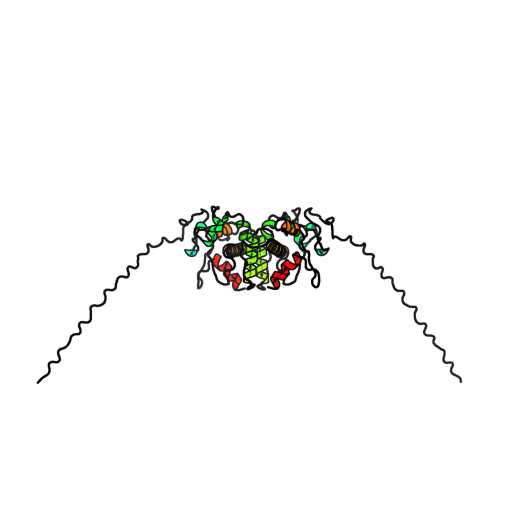 . ASN B 1 111 ? 15.586 -7.062 -4.969 1 92.12 111 ASN B N 1
ATOM 2273 C CA . ASN B 1 111 ? 14.477 -7.516 -5.805 1 92.12 111 ASN B CA 1
ATOM 2274 C C . ASN B 1 111 ? 13.734 -8.688 -5.172 1 92.12 111 ASN B C 1
ATOM 2276 O O . ASN B 1 111 ? 12.508 -8.766 -5.238 1 92.12 111 ASN B O 1
ATOM 2280 N N . ARG B 1 112 ? 14.5 -9.547 -4.602 1 89.38 112 ARG B N 1
ATOM 2281 C CA . ARG B 1 112 ? 13.898 -10.695 -3.936 1 89.38 112 ARG B CA 1
ATOM 2282 C C . ARG B 1 112 ? 12.906 -10.242 -2.863 1 89.38 112 ARG B C 1
ATOM 2284 O O . ARG B 1 112 ? 11.781 -10.742 -2.805 1 89.38 112 ARG B O 1
ATOM 2291 N N . SER B 1 113 ? 13.383 -9.289 -2.074 1 88.5 113 SER B N 1
ATOM 2292 C CA . SER B 1 113 ? 12.516 -8.773 -1.015 1 88.5 113 SER B CA 1
ATOM 2293 C C . SER B 1 113 ? 11.273 -8.102 -1.59 1 88.5 113 SER B C 1
ATOM 2295 O O . SER B 1 113 ? 10.172 -8.266 -1.064 1 88.5 113 SER B O 1
ATOM 2297 N N . ASN B 1 114 ? 11.445 -7.379 -2.656 1 93.75 114 ASN B N 1
ATOM 2298 C CA . ASN B 1 114 ? 10.312 -6.715 -3.293 1 93.75 114 ASN B CA 1
ATOM 2299 C C . ASN B 1 114 ? 9.336 -7.723 -3.893 1 93.75 114 ASN B C 1
ATOM 2301 O O . ASN B 1 114 ? 8.117 -7.547 -3.799 1 93.75 114 ASN B O 1
ATOM 2305 N N . ARG B 1 115 ? 9.844 -8.781 -4.445 1 93.62 115 ARG B N 1
ATOM 2306 C CA . ARG B 1 115 ? 8.961 -9.82 -4.977 1 93.62 115 ARG B CA 1
ATOM 2307 C C . ARG B 1 115 ? 8.109 -10.438 -3.871 1 93.62 115 ARG B C 1
ATOM 2309 O O . ARG B 1 115 ? 6.891 -10.547 -4.004 1 93.62 115 ARG B O 1
ATOM 2316 N N . TYR B 1 116 ? 8.734 -10.719 -2.838 1 90 116 TYR B N 1
ATOM 2317 C CA . TYR B 1 116 ? 8.023 -11.359 -1.732 1 90 116 TYR B CA 1
ATOM 2318 C C . TYR B 1 116 ? 6.969 -10.43 -1.151 1 90 116 TYR B C 1
ATOM 2320 O O . TYR B 1 116 ? 5.855 -10.859 -0.838 1 90 116 TYR B O 1
ATOM 2328 N N . ALA B 1 117 ? 7.371 -9.211 -1.023 1 91.75 117 ALA B N 1
ATOM 2329 C CA . ALA B 1 117 ? 6.395 -8.234 -0.551 1 91.75 117 ALA B CA 1
ATOM 2330 C C . ALA B 1 117 ? 5.223 -8.117 -1.522 1 91.75 117 ALA B C 1
ATOM 2332 O O . ALA B 1 117 ? 4.066 -8.023 -1.102 1 91.75 117 ALA B O 1
ATOM 2333 N N . GLY B 1 118 ? 5.539 -8.125 -2.793 1 96 118 GLY B N 1
ATOM 2334 C CA . GLY B 1 118 ? 4.484 -8.086 -3.793 1 96 118 GLY B CA 1
ATOM 2335 C C . GLY B 1 118 ? 3.541 -9.273 -3.705 1 96 118 GLY B C 1
ATOM 2336 O O . GLY B 1 118 ? 2.324 -9.109 -3.814 1 96 118 GLY B O 1
ATOM 2337 N N . TYR B 1 119 ? 4.113 -10.461 -3.484 1 92.94 119 TYR B N 1
ATOM 2338 C CA . TYR B 1 119 ? 3.299 -11.664 -3.318 1 92.94 119 TYR B CA 1
ATOM 2339 C C . TYR B 1 119 ? 2.361 -11.523 -2.125 1 92.94 119 TYR B C 1
ATOM 2341 O O . TYR B 1 119 ? 1.179 -11.859 -2.213 1 92.94 119 TYR B O 1
ATOM 2349 N N . ARG B 1 120 ? 2.855 -11 -1.104 1 90.31 120 ARG B N 1
ATOM 2350 C CA . ARG B 1 120 ? 2.068 -10.836 0.115 1 90.31 120 ARG B CA 1
ATOM 2351 C C . ARG B 1 120 ? 0.949 -9.82 -0.088 1 90.31 120 ARG B C 1
ATOM 2353 O O . ARG B 1 120 ? -0.193 -10.062 0.312 1 90.31 120 ARG B O 1
ATOM 2360 N N . GLN B 1 121 ? 1.346 -8.727 -0.7 1 94.38 121 GLN B N 1
ATOM 2361 C CA . GLN B 1 121 ? 0.343 -7.699 -0.975 1 94.38 121 GLN B CA 1
ATOM 2362 C C . GLN B 1 121 ? -0.795 -8.258 -1.824 1 94.38 121 GLN B C 1
ATOM 2364 O O . GLN B 1 121 ? -1.968 -7.98 -1.562 1 94.38 121 GLN B O 1
ATOM 2369 N N . PHE B 1 122 ? -0.455 -9.109 -2.777 1 95.12 122 PHE B N 1
ATOM 2370 C CA . PHE B 1 122 ? -1.475 -9.719 -3.625 1 95.12 122 PHE B CA 1
ATOM 2371 C C . PHE B 1 122 ? -2.424 -10.578 -2.799 1 95.12 122 PHE B C 1
ATOM 2373 O O . PHE B 1 122 ? -3.641 -10.523 -2.984 1 95.12 122 PHE B O 1
ATOM 2380 N N . THR B 1 123 ? -1.865 -11.344 -1.994 1 91.25 123 THR B N 1
ATOM 2381 C CA . THR B 1 123 ? -2.656 -12.25 -1.171 1 91.25 123 THR B CA 1
ATOM 2382 C C . THR B 1 123 ? -3.605 -11.469 -0.265 1 91.25 123 THR B C 1
ATOM 2384 O O . THR B 1 123 ? -4.785 -11.805 -0.159 1 91.25 123 THR B O 1
ATOM 2387 N N . TRP B 1 124 ? -3.127 -10.422 0.349 1 89.62 124 TRP B N 1
ATOM 2388 C CA . TRP B 1 124 ? -3.979 -9.594 1.198 1 89.62 124 TRP B CA 1
ATOM 2389 C C . TRP B 1 124 ? -5.055 -8.898 0.374 1 89.62 124 TRP B C 1
ATOM 2391 O O . TRP B 1 124 ? -6.195 -8.766 0.818 1 89.62 124 TRP B O 1
ATOM 2401 N N . TRP B 1 125 ? -4.668 -8.461 -0.761 1 93.5 125 TRP B N 1
ATOM 2402 C CA . TRP B 1 125 ? -5.586 -7.789 -1.675 1 93.5 125 TRP B CA 1
ATOM 2403 C C . TRP B 1 125 ? -6.73 -8.711 -2.072 1 93.5 125 TRP B C 1
ATOM 2405 O O . TRP B 1 125 ? -7.902 -8.328 -2.014 1 93.5 125 TRP B O 1
ATOM 2415 N N . MET B 1 126 ? -6.465 -10 -2.338 1 92.56 126 MET B N 1
ATOM 2416 C CA . MET B 1 126 ? -7.449 -10.906 -2.92 1 92.56 126 MET B CA 1
ATOM 2417 C C . MET B 1 126 ? -8.211 -11.656 -1.833 1 92.56 126 MET B C 1
ATOM 2419 O O . MET B 1 126 ? -9.398 -11.945 -1.985 1 92.56 126 MET B O 1
ATOM 2423 N N . HIS B 1 127 ? -7.543 -11.93 -0.757 1 88.19 127 HIS B N 1
ATOM 2424 C CA . HIS B 1 127 ? -8.133 -12.891 0.174 1 88.19 127 HIS B CA 1
ATOM 2425 C C . HIS B 1 127 ? -8.414 -12.242 1.524 1 88.19 127 HIS B C 1
ATOM 2427 O O . HIS B 1 127 ? -9.109 -12.82 2.363 1 88.19 127 HIS B O 1
ATOM 2433 N N . GLY B 1 128 ? -7.918 -11.141 1.673 1 82.62 128 GLY B N 1
ATOM 2434 C CA . GLY B 1 128 ? -8.023 -10.609 3.021 1 82.62 128 GLY B CA 1
ATOM 2435 C C . GLY B 1 128 ? -7.109 -11.312 4.012 1 82.62 128 GLY B C 1
ATOM 2436 O O . GLY B 1 128 ? -6.004 -11.727 3.658 1 82.62 128 GLY B O 1
ATOM 2437 N N . TRP B 1 129 ? -7.59 -11.305 5.215 1 77.25 129 TRP B N 1
ATOM 2438 C CA . TRP B 1 129 ? -6.766 -11.961 6.227 1 77.25 129 TRP B CA 1
ATOM 2439 C C . TRP B 1 129 ? -7.008 -13.461 6.242 1 77.25 129 TRP B C 1
ATOM 2441 O O . TRP B 1 129 ? -8.148 -13.914 6.402 1 77.25 129 TRP B O 1
ATOM 2451 N N . LEU B 1 130 ? -6.098 -14.234 6 1 73.31 130 LEU B N 1
ATOM 2452 C CA . LEU B 1 130 ? -6.227 -15.68 5.902 1 73.31 130 LEU B CA 1
ATOM 2453 C C . LEU B 1 130 ? -5.703 -16.359 7.168 1 73.31 130 LEU B C 1
ATOM 2455 O O . LEU B 1 130 ? -6.023 -17.516 7.434 1 73.31 130 LEU B O 1
ATOM 2459 N N . GLY B 1 131 ? -5.172 -15.641 8.055 1 67.69 131 GLY B N 1
ATOM 2460 C CA . GLY B 1 131 ? -4.562 -16.266 9.219 1 67.69 131 GLY B CA 1
ATOM 2461 C C . GLY B 1 131 ? -3.139 -16.719 8.977 1 67.69 131 GLY B C 1
ATOM 2462 O O . GLY B 1 131 ? -2.621 -16.594 7.863 1 67.69 131 GLY B O 1
ATOM 2463 N N . ARG B 1 132 ? -2.557 -17.266 10.039 1 63.66 132 ARG B N 1
ATOM 2464 C CA . ARG B 1 132 ? -1.169 -17.703 9.953 1 63.66 132 ARG B CA 1
ATOM 2465 C C . ARG B 1 132 ? -1.066 -19.047 9.242 1 63.66 132 ARG B C 1
ATOM 2467 O O . ARG B 1 132 ? -1.913 -19.922 9.438 1 63.66 132 ARG B O 1
ATOM 2474 N N . ARG B 1 133 ? -0.171 -19.281 8.25 1 64.56 133 ARG B N 1
ATOM 2475 C CA . ARG B 1 133 ? 0.194 -20.547 7.613 1 64.56 133 ARG B CA 1
ATOM 2476 C C . ARG B 1 133 ? -0.821 -20.938 6.547 1 64.56 133 ARG B C 1
ATOM 2478 O O . ARG B 1 133 ? -0.926 -22.109 6.176 1 64.56 133 ARG B O 1
ATOM 2485 N N . VAL B 1 134 ? -1.837 -20.109 6.398 1 70.88 134 VAL B N 1
ATOM 2486 C CA . VAL B 1 134 ? -2.754 -20.375 5.293 1 70.88 134 VAL B CA 1
ATOM 2487 C C . VAL B 1 134 ? -2.168 -19.812 3.996 1 70.88 134 VAL B C 1
ATOM 2489 O O . VAL B 1 134 ? -1.933 -18.609 3.875 1 70.88 134 VAL B O 1
ATOM 2492 N N . ARG B 1 135 ? -1.935 -20.766 3.107 1 75.56 135 ARG B N 1
ATOM 2493 C CA . ARG B 1 135 ? -1.326 -20.391 1.833 1 75.56 135 ARG B CA 1
ATOM 2494 C C . ARG B 1 135 ? -2.363 -20.375 0.715 1 75.56 135 ARG B C 1
ATOM 2496 O O . ARG B 1 135 ? -3.244 -21.234 0.668 1 75.56 135 ARG B O 1
ATOM 2503 N N . ARG B 1 136 ? -2.275 -19.359 -0.043 1 84.12 136 ARG B N 1
ATOM 2504 C CA . ARG B 1 136 ? -3.119 -19.266 -1.23 1 84.12 136 ARG B CA 1
ATOM 2505 C C . ARG B 1 136 ? -2.273 -19.109 -2.49 1 84.12 136 ARG B C 1
ATOM 2507 O O . ARG B 1 136 ? -1.253 -18.422 -2.482 1 84.12 136 ARG B O 1
ATOM 2514 N N . VAL B 1 137 ? -2.68 -19.797 -3.449 1 89.31 137 VAL B N 1
ATOM 2515 C CA . VAL B 1 137 ? -1.928 -19.766 -4.699 1 89.31 137 VAL B CA 1
ATOM 2516 C C . VAL B 1 137 ? -2.09 -18.406 -5.371 1 89.31 137 VAL B C 1
ATOM 2518 O O . VAL B 1 137 ? -3.184 -17.828 -5.375 1 89.31 137 VAL B O 1
ATOM 2521 N N . ILE B 1 138 ? -1.021 -17.891 -5.832 1 94.75 138 ILE B N 1
ATOM 2522 C CA . ILE B 1 138 ? -1.014 -16.719 -6.691 1 94.75 138 ILE B CA 1
ATOM 2523 C C . ILE B 1 138 ? -0.95 -17.141 -8.156 1 94.75 138 ILE B C 1
ATOM 2525 O O . ILE B 1 138 ? -0.108 -17.969 -8.531 1 94.75 138 ILE B O 1
ATOM 2529 N N . PRO B 1 139 ? -1.855 -16.656 -8.984 1 96.69 139 PRO B N 1
ATOM 2530 C CA . PRO B 1 139 ? -1.828 -17.094 -10.375 1 96.69 139 PRO B CA 1
ATOM 2531 C C . PRO B 1 139 ? -0.511 -16.766 -11.078 1 96.69 139 PRO B C 1
ATOM 2533 O O . PRO B 1 139 ? 0.129 -15.766 -10.758 1 96.69 139 PRO B O 1
ATOM 2536 N N . SER B 1 140 ? -0.204 -17.594 -12.008 1 96.62 140 SER B N 1
ATOM 2537 C CA . SER B 1 140 ? 1.06 -17.516 -12.734 1 96.62 140 SER B CA 1
ATOM 2538 C C . SER B 1 140 ? 1.243 -16.156 -13.383 1 96.62 140 SER B C 1
ATOM 2540 O O . SER B 1 140 ? 2.35 -15.609 -13.391 1 96.62 140 SER B O 1
ATOM 2542 N N . CYS B 1 141 ? 0.179 -15.57 -13.898 1 98.25 141 CYS B N 1
ATOM 2543 C CA . CYS B 1 141 ? 0.25 -14.281 -14.578 1 98.25 141 CYS B CA 1
ATOM 2544 C C . CYS B 1 141 ? 0.659 -13.18 -13.609 1 98.25 141 CYS B C 1
ATOM 2546 O O . CYS B 1 141 ? 1.455 -12.305 -13.961 1 98.25 141 CYS B O 1
ATOM 2548 N N . ALA B 1 142 ? 0.116 -13.18 -12.445 1 98.06 142 ALA B N 1
ATOM 2549 C CA . ALA B 1 142 ? 0.498 -12.195 -11.43 1 98.06 142 ALA B CA 1
ATOM 2550 C C . ALA B 1 142 ? 1.956 -12.375 -11.016 1 98.06 142 ALA B C 1
ATOM 2552 O O . ALA B 1 142 ? 2.701 -11.398 -10.906 1 98.06 142 ALA B O 1
ATOM 2553 N N . VAL B 1 143 ? 2.377 -13.633 -10.805 1 96.62 143 VAL B N 1
ATOM 2554 C CA . VAL B 1 143 ? 3.76 -13.938 -10.453 1 96.62 143 VAL B CA 1
ATOM 2555 C C . VAL B 1 143 ? 4.695 -13.445 -11.555 1 96.62 143 VAL B C 1
ATOM 2557 O O . VAL B 1 143 ? 5.719 -12.812 -11.273 1 96.62 143 VAL B O 1
ATOM 2560 N N . ASN B 1 144 ? 4.273 -13.703 -12.711 1 96.81 144 ASN B N 1
ATOM 2561 C CA . ASN B 1 144 ? 5.07 -13.297 -13.867 1 96.81 144 ASN B CA 1
ATOM 2562 C C . ASN B 1 144 ? 5.27 -11.781 -13.898 1 96.81 144 ASN B C 1
ATOM 2564 O O . ASN B 1 144 ? 6.387 -11.305 -14.102 1 96.81 144 ASN B O 1
ATOM 2568 N N . LYS B 1 145 ? 4.215 -11.023 -13.75 1 98.19 145 LYS B N 1
ATOM 2569 C CA . LYS B 1 145 ? 4.289 -9.57 -13.781 1 98.19 145 LYS B CA 1
ATOM 2570 C C . LYS B 1 145 ? 5.215 -9.047 -12.688 1 98.19 145 LYS B C 1
ATOM 2572 O O . LYS B 1 145 ? 6.035 -8.156 -12.93 1 98.19 145 LYS B O 1
ATOM 2577 N N . ILE B 1 146 ? 5.125 -9.547 -11.516 1 97.81 146 ILE B N 1
ATOM 2578 C CA . ILE B 1 146 ? 5.957 -9.133 -10.391 1 97.81 146 ILE B CA 1
ATOM 2579 C C . ILE B 1 146 ? 7.418 -9.469 -10.68 1 97.81 146 ILE B C 1
ATOM 2581 O O . ILE B 1 146 ? 8.305 -8.641 -10.469 1 97.81 146 ILE B O 1
ATOM 2585 N N . ARG B 1 147 ? 7.676 -10.633 -11.211 1 95.81 147 ARG B N 1
ATOM 2586 C CA . ARG B 1 147 ? 9.031 -11.086 -11.5 1 95.81 147 ARG B CA 1
ATOM 2587 C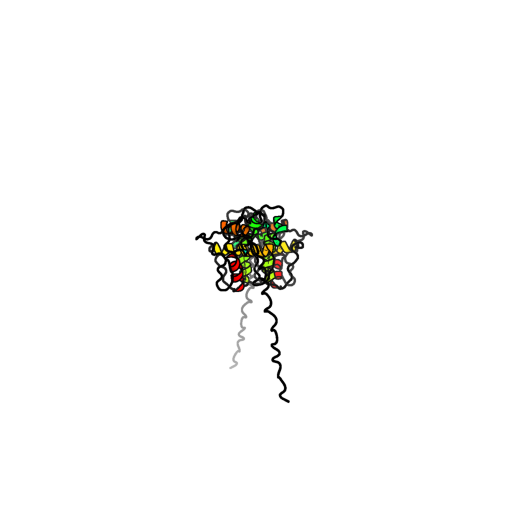 C . ARG B 1 147 ? 9.648 -10.289 -12.641 1 95.81 147 ARG B C 1
ATOM 2589 O O . ARG B 1 147 ? 10.867 -10.102 -12.688 1 95.81 147 ARG B O 1
ATOM 2596 N N . GLN B 1 148 ? 8.852 -9.836 -13.539 1 96.62 148 GLN B N 1
ATOM 2597 C CA . GLN B 1 148 ? 9.359 -9 -14.625 1 96.62 148 GLN B CA 1
ATOM 2598 C C . GLN B 1 148 ? 9.914 -7.684 -14.086 1 96.62 148 GLN B C 1
ATOM 2600 O O . GLN B 1 148 ? 10.93 -7.184 -14.586 1 96.62 148 GLN B O 1
ATOM 2605 N N . VAL B 1 149 ? 9.297 -7.105 -13.148 1 97.56 149 VAL B N 1
ATOM 2606 C CA . VAL B 1 149 ? 9.711 -5.824 -12.594 1 97.56 149 VAL B CA 1
ATOM 2607 C C . VAL B 1 149 ? 10.852 -6.035 -11.594 1 97.56 149 VAL B C 1
ATOM 2609 O O . VAL B 1 149 ? 11.773 -5.219 -11.516 1 97.56 149 VAL B O 1
ATOM 2612 N N . TYR B 1 150 ? 10.703 -7.129 -10.852 1 96.62 150 TYR B N 1
ATOM 2613 C CA . TYR B 1 150 ? 11.711 -7.469 -9.852 1 96.62 150 TYR B CA 1
ATOM 2614 C C . TYR B 1 150 ? 12.336 -8.828 -10.148 1 96.62 150 TYR B C 1
ATOM 2616 O O . TYR B 1 150 ? 12.102 -9.797 -9.422 1 96.62 150 TYR B O 1
ATOM 2624 N N . PRO B 1 151 ? 13.219 -8.82 -11.07 1 94.38 151 PRO B N 1
ATOM 2625 C CA . PRO B 1 151 ? 13.758 -10.102 -11.523 1 94.38 151 PRO B CA 1
ATOM 2626 C C . PRO B 1 151 ? 14.836 -10.656 -10.594 1 94.38 151 PRO B C 1
ATOM 2628 O O . PRO B 1 151 ? 15.453 -9.906 -9.844 1 94.38 151 PRO B O 1
ATOM 2631 N N . GLU B 1 152 ? 14.906 -11.953 -10.57 1 88.31 152 GLU B N 1
ATOM 2632 C CA . GLU B 1 152 ? 16.078 -12.617 -10 1 88.31 152 GLU B CA 1
ATOM 2633 C C . GLU B 1 152 ? 17.266 -12.578 -10.961 1 88.31 152 GLU B C 1
ATOM 2635 O O . GLU B 1 152 ? 17.109 -12.867 -12.148 1 88.31 152 GLU B O 1
ATOM 2640 N N . PRO B 1 153 ? 18.406 -12.234 -10.383 1 81.81 153 PRO B N 1
ATOM 2641 C CA . PRO B 1 153 ? 19.578 -12.133 -11.273 1 81.81 153 PRO B CA 1
ATOM 2642 C C . PRO B 1 153 ? 19.844 -13.422 -12.031 1 81.81 153 PRO B C 1
ATOM 2644 O O . PRO B 1 153 ? 20.219 -13.383 -13.203 1 81.81 153 PRO B O 1
ATOM 2647 N N . SER B 1 154 ? 19.719 -14.594 -11.406 1 77.19 154 SER B N 1
ATOM 2648 C CA . SER B 1 154 ? 20 -15.859 -12.062 1 77.19 154 SER B CA 1
ATOM 2649 C C . SER B 1 154 ? 18.906 -16.219 -13.055 1 77.19 154 SER B C 1
ATOM 2651 O O . SER B 1 154 ? 19.109 -17.047 -13.945 1 77.19 154 SER B O 1
ATOM 2653 N N . GLY B 1 155 ? 17.828 -15.516 -12.984 1 72.25 155 GLY B N 1
ATOM 2654 C CA . GLY B 1 155 ? 16.672 -15.852 -13.789 1 72.25 155 GLY B CA 1
ATOM 2655 C C . GLY B 1 155 ? 15.984 -17.141 -13.336 1 72.25 155 GLY B C 1
ATOM 2656 O O . GLY B 1 155 ? 14.953 -17.531 -13.891 1 72.25 155 GLY B O 1
ATOM 2657 N N . LEU B 1 156 ? 16.766 -17.797 -12.508 1 69.31 156 LEU B N 1
ATOM 2658 C CA . LEU B 1 156 ? 16.219 -19.047 -11.984 1 69.31 156 LEU B CA 1
ATOM 2659 C C . LEU B 1 156 ? 15.391 -18.797 -10.727 1 69.31 156 LEU B C 1
ATOM 2661 O O . LEU B 1 156 ? 15.859 -18.141 -9.797 1 69.31 156 LEU B O 1
ATOM 2665 N N . TYR B 1 157 ? 14.18 -18.922 -10.945 1 69.31 157 TYR B N 1
ATOM 2666 C CA . TYR B 1 157 ? 13.273 -18.781 -9.812 1 69.31 157 TYR B CA 1
ATOM 2667 C C . TYR B 1 157 ? 12.992 -20.125 -9.156 1 69.31 157 TYR B C 1
ATOM 2669 O O . TYR B 1 157 ? 12.781 -21.125 -9.844 1 69.31 157 TYR B O 1
ATOM 2677 N N . THR B 1 158 ? 13.844 -20.391 -8.039 1 55.97 158 THR B N 1
ATOM 2678 C CA . THR B 1 158 ? 13.586 -21.688 -7.391 1 55.97 158 THR B CA 1
ATOM 2679 C C . THR B 1 158 ? 12.133 -21.781 -6.941 1 55.97 158 THR B C 1
ATOM 2681 O O . THR B 1 158 ? 11.586 -20.828 -6.367 1 55.97 158 THR B O 1
ATOM 2684 N N . GLY B 1 159 ? 11.398 -22.234 -7.77 1 48.22 159 GLY B N 1
ATOM 2685 C CA . GLY B 1 159 ? 10.023 -22.484 -7.352 1 48.22 159 GLY B CA 1
ATOM 2686 C C . GLY B 1 159 ? 9.922 -23.078 -5.957 1 48.22 159 GLY B C 1
ATOM 2687 O O . GLY B 1 159 ? 10.938 -23.219 -5.262 1 48.22 159 GLY B O 1
ATOM 2688 N N . PHE B 1 160 ? 8.961 -23.5 -5.406 1 45.94 160 PHE B N 1
ATOM 2689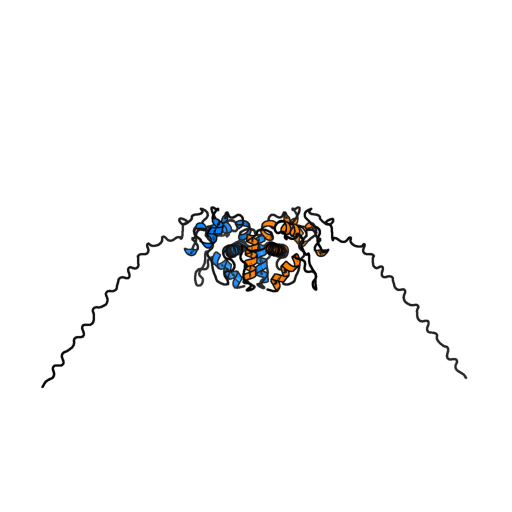 C CA . PHE B 1 160 ? 8.727 -24.109 -4.102 1 45.94 160 PHE B CA 1
ATOM 2690 C C . PHE B 1 160 ? 9.703 -25.25 -3.857 1 45.94 160 PHE B C 1
ATOM 2692 O O . PHE B 1 160 ? 9.805 -26.172 -4.668 1 45.94 160 PHE B O 1
ATOM 2699 N N . GLN B 1 161 ? 10.984 -25.047 -3.26 1 42.19 161 GLN B N 1
ATOM 2700 C CA . GLN B 1 161 ? 11.672 -26.281 -2.896 1 42.19 161 GLN B CA 1
ATOM 2701 C C . GLN B 1 161 ? 11.07 -26.891 -1.643 1 42.19 161 GLN B C 1
ATOM 2703 O O . GLN B 1 161 ? 10.797 -26.188 -0.666 1 42.19 161 GLN B O 1
ATOM 2708 N N . PRO B 1 162 ? 10.609 -28.078 -1.743 1 37.84 162 PRO B N 1
ATOM 2709 C CA . PRO B 1 162 ? 10.125 -28.844 -0.587 1 37.84 162 PRO B CA 1
ATOM 2710 C C . PRO B 1 162 ? 11.156 -28.938 0.531 1 37.84 162 PRO B C 1
ATOM 2712 O O . PRO B 1 162 ? 12.219 -29.531 0.341 1 37.84 162 PRO B O 1
ATOM 2715 N N . VAL B 1 163 ? 12.148 -28.297 1.106 1 39.72 163 VAL B N 1
ATOM 2716 C CA . VAL B 1 163 ? 12.75 -29.094 2.168 1 39.72 163 VAL B CA 1
ATOM 2717 C C . VAL B 1 163 ? 11.664 -29.859 2.914 1 39.72 163 VAL B C 1
ATOM 2719 O O . VAL B 1 163 ? 10.484 -29.516 2.846 1 39.72 163 VAL B O 1
ATOM 2722 N N . ASP B 1 164 ? 11.453 -30.266 4.098 1 38.72 164 ASP B N 1
ATOM 2723 C CA . ASP B 1 164 ? 10.266 -31.109 4.199 1 38.72 164 ASP B CA 1
ATOM 2724 C C . ASP B 1 164 ? 9.117 -30.547 3.373 1 38.72 164 ASP B C 1
ATOM 2726 O O . ASP B 1 164 ? 8.477 -31.266 2.607 1 38.72 164 ASP B O 1
ATOM 2730 N N . MET B 1 165 ? 7.953 -29.875 3.656 1 39.41 165 MET B N 1
ATOM 2731 C CA . MET B 1 165 ? 6.941 -29.594 2.641 1 39.41 165 MET B CA 1
ATOM 2732 C C . MET B 1 165 ? 7.438 -28.531 1.661 1 39.41 165 MET B C 1
ATOM 2734 O O . MET B 1 165 ? 8.43 -27.844 1.929 1 39.41 165 MET B O 1
ATOM 2738 N N . ASP B 1 166 ? 6.516 -28 0.289 1 40.91 166 ASP B N 1
ATOM 2739 C CA . ASP B 1 166 ? 6.039 -27.344 -0.928 1 40.91 166 ASP B CA 1
ATOM 2740 C C . ASP B 1 166 ? 6.266 -25.844 -0.873 1 40.91 166 ASP B C 1
ATOM 2742 O O . ASP B 1 166 ? 5.527 -25.062 -1.489 1 40.91 166 ASP B O 1
ATOM 2746 N N . HIS B 1 167 ? 7.406 -25.359 -0.349 1 54.75 167 HIS B N 1
ATOM 2747 C CA . HIS B 1 167 ? 7.312 -23.906 -0.228 1 54.75 167 HIS B CA 1
ATOM 2748 C C . HIS B 1 167 ? 7.961 -23.203 -1.42 1 54.75 167 HIS B C 1
ATOM 2750 O O . HIS B 1 167 ? 9.125 -23.469 -1.736 1 54.75 167 HIS B O 1
ATOM 2756 N N . THR B 1 168 ? 7.426 -22.781 -2.529 1 61.25 168 THR B N 1
ATOM 2757 C CA . THR B 1 168 ? 7.828 -21.906 -3.617 1 61.25 168 THR B CA 1
ATOM 2758 C C . THR B 1 168 ? 8.117 -20.5 -3.094 1 61.25 168 THR B C 1
ATOM 2760 O O . THR B 1 168 ? 7.875 -20.203 -1.922 1 61.25 168 THR B O 1
ATOM 2763 N N . GLU B 1 169 ? 9.07 -19.906 -3.895 1 66.5 169 GLU B N 1
ATOM 2764 C CA . GLU B 1 169 ? 9.305 -18.516 -3.547 1 66.5 169 GLU B CA 1
ATOM 2765 C C . GLU B 1 169 ? 8.023 -17.844 -3.066 1 66.5 169 GLU B C 1
ATOM 2767 O O . GLU B 1 169 ? 8.031 -17.094 -2.086 1 66.5 169 GLU B O 1
ATOM 2772 N N . VAL B 1 170 ? 7.043 -18.156 -3.766 1 67.62 170 VAL B N 1
ATOM 2773 C CA . VAL B 1 170 ? 5.754 -17.578 -3.412 1 67.62 170 VAL B CA 1
ATOM 2774 C C . VAL B 1 170 ? 5.328 -18.062 -2.029 1 67.62 170 VAL B C 1
ATOM 2776 O O . VAL B 1 170 ? 4.844 -17.281 -1.209 1 67.62 170 VAL B O 1
ATOM 2779 N N . ASP B 1 171 ? 5.699 -19.219 -1.671 1 63.94 171 ASP B N 1
ATOM 2780 C CA . ASP B 1 171 ? 5.398 -19.766 -0.353 1 63.94 171 ASP B CA 1
ATOM 2781 C C . ASP B 1 171 ? 6.27 -19.125 0.723 1 63.94 171 ASP B C 1
ATOM 2783 O O . ASP B 1 171 ? 5.805 -18.859 1.834 1 63.94 171 ASP B O 1
ATOM 2787 N N . GLU B 1 172 ? 7.469 -18.922 0.374 1 62.59 172 GLU B N 1
ATOM 2788 C CA . GLU B 1 172 ? 8.414 -18.312 1.312 1 62.59 172 GLU B CA 1
ATOM 2789 C C . GLU B 1 172 ? 7.988 -16.906 1.707 1 62.59 172 GLU B C 1
ATOM 2791 O O . GLU B 1 172 ? 8.234 -16.469 2.832 1 62.59 172 GLU B O 1
ATOM 2796 N N . ALA B 1 173 ? 7.414 -16.312 0.766 1 61.72 173 ALA B N 1
ATOM 2797 C CA . ALA B 1 173 ? 6.949 -14.961 1.051 1 61.72 173 ALA B CA 1
ATOM 2798 C C . ALA B 1 173 ? 6.023 -14.938 2.262 1 61.72 173 ALA B C 1
ATOM 2800 O O . ALA B 1 173 ? 5.984 -13.953 3.008 1 61.72 173 ALA B O 1
ATOM 2801 N N . TRP B 1 174 ? 5.5 -16.031 2.57 1 59.44 174 TRP B N 1
ATOM 2802 C CA . TRP B 1 174 ? 4.574 -16.094 3.697 1 59.44 174 TRP B CA 1
ATOM 2803 C C . TRP B 1 174 ? 5.281 -16.594 4.953 1 59.44 174 TRP B C 1
ATOM 2805 O O . TRP B 1 174 ? 4.918 -16.219 6.07 1 59.44 174 TRP B O 1
ATOM 2815 N N . THR B 1 175 ? 6.27 -17.438 4.875 1 56.53 175 THR B N 1
ATOM 2816 C CA . THR B 1 175 ? 6.961 -18 6.031 1 56.53 175 THR B CA 1
ATOM 2817 C C . THR B 1 175 ? 7.723 -16.906 6.781 1 56.53 175 THR B C 1
ATOM 2819 O O . THR B 1 175 ? 7.742 -16.891 8.016 1 56.53 175 THR B O 1
ATOM 2822 N N . ASP B 1 176 ? 8.492 -16.234 6.141 1 47.56 176 ASP B N 1
ATOM 2823 C CA . ASP B 1 176 ? 9.328 -15.219 6.777 1 47.56 176 ASP B CA 1
ATOM 2824 C C . ASP B 1 176 ? 8.492 -14.281 7.648 1 47.56 176 ASP B C 1
ATOM 2826 O O . ASP B 1 176 ? 8.992 -13.711 8.617 1 47.56 176 ASP B O 1
ATOM 2830 N N . PHE B 1 177 ? 7.34 -14.07 7.359 1 47.28 177 PHE B N 1
ATOM 2831 C CA . PHE B 1 177 ? 6.465 -13.258 8.195 1 47.28 177 PHE B CA 1
ATOM 2832 C C . PHE B 1 177 ? 6.125 -13.977 9.492 1 47.28 177 PHE B C 1
ATOM 2834 O O . PHE B 1 177 ? 5.816 -13.344 10.5 1 47.28 177 PHE B O 1
ATOM 2841 N N . TYR B 1 178 ? 6.164 -15.242 9.516 1 44.5 178 TYR B N 1
ATOM 2842 C CA . TYR B 1 178 ? 5.801 -16.047 10.68 1 44.5 178 TYR B CA 1
ATOM 2843 C C . TYR B 1 178 ? 6.961 -16.141 11.664 1 44.5 178 TYR B C 1
ATOM 2845 O O . TYR B 1 178 ? 6.75 -16.266 12.867 1 44.5 178 TYR B O 1
ATOM 2853 N N . ASP B 1 179 ? 8.086 -16.359 11.109 1 41.31 179 ASP B N 1
ATOM 2854 C CA . ASP B 1 179 ? 9.18 -16.656 12.031 1 41.31 179 ASP B CA 1
ATOM 2855 C C . ASP B 1 179 ? 9.75 -15.367 12.625 1 41.31 179 ASP B C 1
ATOM 2857 O O . ASP B 1 179 ? 10.789 -15.391 13.289 1 41.31 179 ASP B O 1
ATOM 2861 N N . MET B 1 180 ? 9.227 -14.461 12.156 1 34.69 180 MET B N 1
ATOM 2862 C CA . MET B 1 180 ? 9.797 -13.305 12.844 1 34.69 180 MET B CA 1
ATOM 2863 C C . MET B 1 180 ? 8.984 -12.945 14.078 1 34.69 180 MET B C 1
ATOM 2865 O O . MET B 1 180 ? 7.758 -13.062 14.078 1 34.69 180 MET B O 1
#

pLDDT: mean 75.49, std 23.56, range [28.52, 98.69]

InterPro domains:
  IPR046815 P2X purinoreceptor 7, intracellular domain [PF20478] (28-161)

Nearest PDB structures (foldseek):
  8tr8-assembly1_A  TM=7.508E-01  e=2.099E-04  Rattus
  8tr6-assembly1_A  TM=7.489E-01  e=2.958E-04  Rattus
  8tr5-assembly1_A  TM=7.269E-01  e=4.950E-04  Rattus
  8trj-assembly1_A  TM=6.840E-01  e=4.169E-04  Rattus
  8v4s-assembly1_A  TM=6.294E-01  e=2.752E-03  Rattus

Secondary structure (DSSP, 8-state):
--------------------------------TT--TT-SSS-----SSTTT---GGG-HHHHHHHTTSS-GGGSTTHIIIII-HHHHHHHHHHHHTTS-S-PPPGGG--HHHHHHHHHHHHHHHHH----TT---PPPHHHHHHHHHHS--TTS-----EESSSEE-HHHHHHHHHH--/--------------------------------TT--TT-SSS-----SSTTT---GGG-HHHHHHHTTSS-GGGSTTHIIIII-HHHHHHHHHHHHHHH---PPPGGG--HHHHHHHHHHHHHHHHH----TT---PPPHHHHHHHHHHS--TTS-----EESSSEE-HHHHHHHHHH--

Foldseek 3Di:
DPPPPPPPPPPPPPDPPPPPPCPVVPVPPPQLAPALPQEQLPQFDGDPHSQQNAALCRDDLCCVVCVPHSHNCPRPCLCVQQPDLVNLLVVVVVLVVVPVDDDDDSVPDALLSSLLSSLVSVCCVRPNDPDAPDDDHDHRNSSRVSCVNRPDPVNDQAAQDPPPYGQGSSNVSRVVSVVD/DPPDPPPPPPPPPDPPPPPPPCPVVPPPPPQLAPALPQEQLPQFDGAPHSQQNAALCVDDLCCVVCVPHSHNCPRPCLCVQQPDLVNLLVVVVVLCVPPVDDDDDSVPDALLSSLLSSLVSVCCVRPNDPDAPDDDHDHRNSSRVSCVNRPDPVNDQPAQDPPPHRQGSSNVSRVVSVVD

Solvent-accessible surface area (backbone atoms only — not comparable to full-atom values): 21462 Å² total; per-residue (Å²): 139,84,81,78,79,78,79,77,75,75,78,72,74,76,80,77,75,77,70,72,68,71,68,69,72,63,68,76,71,74,74,46,47,81,40,50,86,77,48,76,52,81,54,52,50,59,31,88,39,58,79,38,42,36,32,52,86,72,36,74,83,42,40,81,80,27,67,92,43,74,34,58,69,69,38,87,56,35,50,36,44,33,58,35,64,61,36,43,46,21,52,49,28,64,51,32,73,72,27,91,58,79,79,73,57,77,91,68,66,46,38,68,57,49,38,28,44,18,52,46,35,45,46,24,56,67,63,37,64,67,63,87,92,57,81,74,80,63,30,20,27,52,53,41,56,39,38,69,78,30,50,55,93,84,66,65,73,68,48,35,59,38,76,85,68,80,37,18,53,77,46,43,39,57,46,65,67,63,77,82,138,84,78,79,79,78,77,77,75,74,76,70,76,76,78,77,76,75,70,71,68,71,67,68,73,63,67,76,72,73,74,46,47,82,42,52,89,78,46,76,53,82,52,52,50,59,27,86,39,58,80,40,40,37,32,52,86,73,36,73,83,42,39,81,81,27,66,93,42,73,34,56,69,68,37,88,56,35,50,38,43,34,57,34,66,62,35,43,46,22,52,49,28,64,51,32,72,70,40,80,54,80,78,70,59,77,91,68,65,47,38,66,56,48,35,28,45,18,51,47,34,46,45,25,56,66,62,38,64,69,63,87,91,56,82,74,80,62,30,21,26,52,53,42,56,41,38,69,77,29,51,54,92,82,68,64,71,68,44,42,54,48,61,94,72,77,38,17,55,73,43,44,39,55,47,63,66,64,78,76

Organism: NCBI:txid47308

Radius of gyration: 33.98 Å; Cα contacts (8 Å, |Δi|>4): 475; chains: 2; bounding box: 54×150×106 Å

Sequence (360 aa):
MSGSLKDISRCLPPPLRARCRTVSCQKPEESRIGHVQWCLCGSCVPMPTEKESVCCKELNFISATVHDLPCIAAHPSFNAVCINPDVLWAARVSLHDRFSAGLPNRGQITNRSNRYAGYRQFTWWMHGWLGRRVRRVIPSCAVNKIRQVYPEPSGLYTGFQPVDMDHTEVDEAWTDFYDMMSGSLKDISRCLPPPLRARCRTVSCQKPEESRIGHVQWCLCGSCVPMPTEKESVCCKELNFISATVHDLPCIAAHPSFNAVCINPDVLWAARVSLHDRFSAGLPNRGQITNRSNRYAGYRQFTWWMHGWLGRRVRRVIPSCAVNKIRQVYPEPSGLYTGFQPVDMDHTEVDEAWTDFYDM